Protein AF-A0A6J8B771-F1 (afdb_monomer)

Secondary structure (DSSP, 8-state):
-HHHHHHHHHHHHHTT----TT--EEEEE-HHHHHHHHHHHHHTTT-SSTTTTTTTEEEEEE-HHHHHHHHHHHHHHHH--GGGTT-SSSHHHHHHS---S-PPPP-SSHHHHHHHHHHHHHHHHHHHTS---------------PPPPBP-EEEE-TTS-EEEE-PBPPP---SPPP---HHHHHHHHHHHHHHHHHHHHHHHHS--HHHHHHHHHHHHHHHHHSGGGHHHHHHHHHHHHIIIIIS-HHHHHHHHHHTEEESSSSTT-EEEHHHHHHHHHHHHHHHHHHHHHHHHHTT-

InterPro domains:
  IPR046496 Domain of unknown function DUF6589 [PF20231] (9-286)

Solvent-accessible surface area (backbone atoms only — not comparable to full-atom values): 17466 Å² total; per-residue (Å²): 104,73,71,56,51,55,50,51,54,50,55,32,52,77,69,74,43,82,89,46,87,83,41,62,41,68,40,71,30,56,72,67,52,43,51,50,53,53,49,52,31,62,77,22,64,85,46,89,46,51,78,73,18,44,64,28,62,30,63,75,40,76,36,54,45,64,50,53,55,51,48,52,50,50,52,45,67,72,43,45,47,90,87,32,57,84,41,75,42,30,54,36,18,55,73,72,47,75,84,87,70,87,75,77,75,92,65,95,46,74,63,60,45,50,51,52,49,52,55,51,50,49,54,47,42,44,59,74,75,52,55,77,78,71,87,69,77,87,71,77,90,77,76,75,85,70,88,71,63,64,46,83,42,79,44,71,44,98,86,72,49,76,43,80,44,64,57,74,52,82,79,80,72,83,64,77,76,72,90,69,59,40,49,59,52,36,53,49,50,52,50,55,55,48,51,53,51,50,54,54,54,49,36,40,24,50,80,42,66,71,60,48,56,54,51,43,58,55,51,26,53,60,28,47,74,37,77,93,39,30,63,58,19,52,51,44,50,52,50,50,46,37,53,74,75,68,44,54,75,66,56,33,50,51,51,56,52,64,44,40,41,63,83,69,83,49,87,64,32,30,35,25,38,58,51,54,49,51,55,51,52,54,50,51,55,52,51,52,52,52,50,53,51,50,56,56,62,76,73,111

Organism: Mytilus coruscus (NCBI:txid42192)

Mean predicted aligned error: 14.61 Å

Nearest PDB structures (foldseek):
  8qpb-assembly1_N  TM=1.079E-01  e=5.146E-01  Homo sapiens
  8qzs-assembly1_N  TM=1.170E-01  e=7.157E-01  Homo sapiens
  6ahd-assembly1_N  TM=1.548E-01  e=2.988E+00  Homo sapiens
  8q7n-assembly1_N  TM=1.365E-01  e=2.149E+00  Homo sapiens
  8rm5-assembly1_N  TM=1.041E-01  e=1.462E+00  Homo sapiens

Radius of gyration: 26.27 Å; Cα contacts (8 Å, |Δi|>4): 266; chains: 1; bounding box: 49×59×76 Å

pLDDT: mean 76.8, st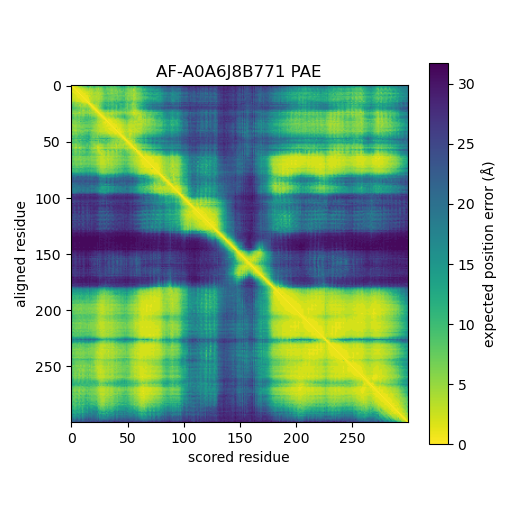d 14.56, range [30.92, 95.38]

Foldseek 3Di:
DVVVLVVVCVVCVVVVHDDDLPAADEAEDAPVVLVVLVVQLVVCVVPPDCSNSVSNHDDYAYAQVVLLVVLVVLLCVVQPDCVCCVPAQGPNVVVPDDPPDDDDDDDPDPVVVVVCVCVVVVVVCCVPVVNPDPDDDDPDPPPPPDDAAWDWDFDQDPVRDTDTDTDGDDDPPPPDPDPDDSNVVSVVSCVVSVVLSVLSVQCQLVPDLVSVLVSLVVSLVSLCVDPVSNVSNVSSVVLNCCLPPNDDVVVNVVNSVQQWDQPPPDRSRIHGPVVVVVVVVVVVVVVVVVVVVVVVVVVD

Structure (mmCIF, N/CA/C/O backbone):
data_AF-A0A6J8B771-F1
#
_entry.id   AF-A0A6J8B771-F1
#
loop_
_atom_site.group_PDB
_atom_site.id
_atom_site.type_symbol
_atom_site.label_atom_id
_atom_site.label_alt_id
_atom_site.label_comp_id
_atom_site.label_asym_id
_atom_site.label_entity_id
_atom_site.label_seq_id
_atom_site.pdbx_PDB_ins_code
_atom_site.Cartn_x
_atom_site.Cartn_y
_atom_site.Cartn_z
_atom_site.occupancy
_atom_site.B_iso_or_equiv
_atom_site.auth_seq_id
_atom_site.auth_comp_id
_atom_site.auth_asym_id
_atom_site.auth_atom_id
_atom_site.pdbx_PDB_model_num
ATOM 1 N N . MET A 1 1 ? 0.399 -0.543 24.802 1.00 60.00 1 MET A N 1
ATOM 2 C CA . MET A 1 1 ? -1.024 -0.905 24.619 1.00 60.00 1 MET A CA 1
ATOM 3 C C . MET A 1 1 ? -1.904 -0.173 25.614 1.00 60.00 1 MET A C 1
ATOM 5 O O . MET A 1 1 ? -2.789 0.525 25.169 1.00 60.00 1 MET A O 1
ATOM 9 N N . GLU A 1 2 ? -1.626 -0.211 26.916 1.00 62.22 2 GLU A N 1
ATOM 10 C CA . GLU A 1 2 ? -2.441 0.505 27.917 1.00 62.22 2 GLU A CA 1
ATOM 11 C C . GLU A 1 2 ? -2.545 2.026 27.669 1.00 62.22 2 GLU A C 1
ATOM 13 O O . GLU A 1 2 ? -3.628 2.593 27.696 1.00 62.22 2 GLU A O 1
ATOM 18 N N . GLN A 1 3 ? -1.445 2.678 27.274 1.00 69.00 3 GLN A N 1
ATOM 19 C CA . GLN A 1 3 ? -1.475 4.084 26.840 1.00 69.00 3 GLN A CA 1
ATOM 20 C C . GLN A 1 3 ? -2.305 4.324 25.564 1.00 69.00 3 GLN A C 1
ATOM 22 O O . GLN A 1 3 ? -2.896 5.385 25.419 1.00 69.00 3 GLN A O 1
ATOM 27 N N . HIS A 1 4 ? -2.350 3.355 24.647 1.00 70.00 4 HIS A N 1
ATOM 28 C CA . HIS A 1 4 ? -3.116 3.450 23.400 1.00 70.00 4 HIS A CA 1
ATOM 29 C C . HIS A 1 4 ? -4.623 3.338 23.673 1.00 70.00 4 HIS A C 1
ATOM 31 O O . HIS A 1 4 ? -5.398 4.129 23.151 1.00 70.00 4 HIS A O 1
ATOM 37 N N . GLU A 1 5 ? -5.017 2.426 24.564 1.00 73.12 5 GLU A N 1
ATOM 38 C CA . GLU A 1 5 ? -6.393 2.295 25.064 1.00 73.12 5 GLU A CA 1
ATOM 39 C C . GLU A 1 5 ? -6.872 3.578 25.750 1.00 73.12 5 GLU A C 1
ATOM 41 O O . GLU A 1 5 ? -7.958 4.062 25.461 1.00 73.12 5 GLU A O 1
ATOM 46 N N . ASN A 1 6 ? -6.035 4.188 26.596 1.00 78.19 6 ASN A N 1
ATOM 47 C CA . ASN A 1 6 ? -6.396 5.433 27.278 1.00 78.19 6 ASN A CA 1
ATOM 48 C C . ASN A 1 6 ? -6.601 6.603 26.301 1.00 78.19 6 ASN A C 1
ATOM 50 O O . ASN A 1 6 ? -7.440 7.469 26.541 1.00 78.19 6 ASN A O 1
ATOM 54 N N . ILE A 1 7 ? -5.833 6.642 25.206 1.00 80.06 7 ILE A N 1
ATOM 55 C CA . ILE A 1 7 ? -6.011 7.645 24.147 1.00 80.06 7 ILE A CA 1
ATOM 56 C C . ILE A 1 7 ? -7.329 7.397 23.415 1.00 80.06 7 ILE A C 1
ATOM 58 O O . ILE A 1 7 ? -8.102 8.334 23.252 1.00 80.06 7 ILE A O 1
ATOM 62 N N . ILE A 1 8 ? -7.604 6.147 23.032 1.00 77.19 8 ILE A N 1
ATOM 63 C CA . ILE A 1 8 ? -8.866 5.748 22.402 1.00 77.19 8 ILE A CA 1
ATOM 64 C C . ILE A 1 8 ? -10.058 6.141 23.280 1.00 77.19 8 ILE A C 1
ATOM 66 O O . ILE A 1 8 ? -10.953 6.839 22.808 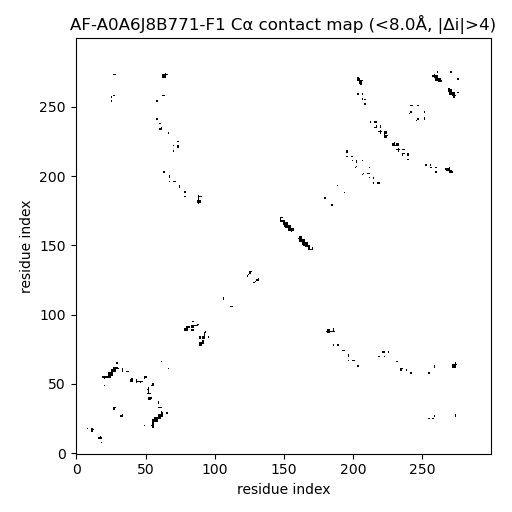1.00 77.19 8 ILE A O 1
ATOM 70 N N . ASP A 1 9 ? -10.049 5.758 24.557 1.00 76.88 9 ASP A N 1
ATOM 71 C CA . ASP A 1 9 ? -11.126 6.070 25.498 1.00 76.88 9 ASP A CA 1
ATOM 72 C C . ASP A 1 9 ? -11.377 7.572 25.569 1.00 76.88 9 ASP A C 1
ATOM 74 O O . ASP A 1 9 ? -12.517 8.020 25.455 1.00 76.88 9 ASP A O 1
ATOM 78 N N . LYS A 1 10 ? -10.303 8.352 25.716 1.00 83.00 10 LYS A N 1
ATOM 79 C CA . LYS A 1 10 ? -10.392 9.805 25.792 1.00 83.00 10 LYS A CA 1
ATOM 80 C C . LYS A 1 10 ? -10.963 10.399 24.506 1.00 83.00 10 LYS A C 1
ATOM 82 O O . LYS A 1 10 ? -11.877 11.206 24.572 1.00 83.00 10 LYS A O 1
ATOM 87 N N . THR A 1 11 ? -10.478 9.975 23.340 1.00 82.38 11 THR A N 1
ATOM 88 C CA . THR A 1 11 ? -10.964 10.476 22.046 1.00 82.38 11 THR A CA 1
ATOM 89 C C . THR A 1 11 ? -12.445 10.169 21.832 1.00 82.38 11 THR A C 1
ATOM 91 O O . THR A 1 11 ? -13.186 11.028 21.361 1.00 82.38 11 THR A O 1
ATOM 94 N N . PHE A 1 12 ? -12.897 8.969 22.195 1.00 80.81 12 PHE A N 1
ATOM 95 C CA . PHE A 1 12 ? -14.304 8.593 22.070 1.00 80.81 12 PHE A CA 1
ATOM 96 C C . PHE A 1 12 ? -15.189 9.331 23.084 1.00 80.81 12 PHE A C 1
ATOM 98 O O . PHE A 1 12 ? -16.268 9.793 22.715 1.00 80.81 12 PHE A O 1
ATOM 105 N N . GLN A 1 13 ? -14.714 9.528 24.319 1.00 84.06 13 GLN A N 1
ATOM 106 C CA . GLN A 1 13 ? -15.393 10.362 25.316 1.00 84.06 13 GLN A CA 1
ATOM 107 C C . GLN A 1 13 ? -15.524 11.817 24.854 1.00 84.06 13 GLN A C 1
ATOM 109 O O . GLN A 1 13 ? -16.619 12.372 24.928 1.00 84.06 13 GLN A O 1
ATOM 114 N N . ASP A 1 14 ? -14.449 12.404 24.321 1.00 86.38 14 ASP A N 1
ATOM 115 C CA . ASP A 1 14 ? -14.440 13.767 23.774 1.00 86.38 14 ASP A CA 1
ATOM 116 C C . ASP A 1 14 ? -15.420 13.903 22.589 1.00 86.38 14 ASP A C 1
ATOM 118 O O . ASP A 1 14 ? -16.030 14.954 22.395 1.00 86.38 14 ASP A O 1
ATOM 122 N N . ALA A 1 15 ? -15.625 12.825 21.825 1.00 82.62 15 ALA A N 1
ATOM 123 C CA . ALA A 1 15 ? -16.603 12.746 20.740 1.00 82.62 15 ALA A CA 1
ATOM 124 C C . ALA A 1 15 ? -18.040 12.417 21.205 1.00 82.62 15 ALA A C 1
ATOM 126 O O . ALA A 1 15 ? -18.943 12.318 20.373 1.00 82.62 15 ALA A O 1
ATOM 127 N N . GLY A 1 16 ? -18.273 12.220 22.508 1.00 81.94 16 GLY A N 1
ATOM 128 C CA . GLY A 1 16 ? -19.579 11.847 23.060 1.00 81.94 16 GLY A CA 1
ATOM 129 C C . GLY A 1 16 ? -20.023 10.417 22.725 1.00 81.94 16 GLY A C 1
ATOM 130 O O . GLY A 1 16 ? -21.212 10.108 22.802 1.00 81.94 16 GLY A O 1
ATOM 131 N N . VAL A 1 17 ? -19.093 9.538 22.343 1.00 78.81 17 VAL A N 1
ATOM 132 C CA . VAL A 1 17 ? -19.368 8.153 21.941 1.00 78.81 17 VAL A CA 1
ATOM 133 C C . VAL A 1 17 ? -18.871 7.190 23.015 1.00 78.81 17 VAL A C 1
ATOM 135 O O . VAL A 1 17 ? -17.706 7.200 23.401 1.00 78.81 17 VAL A O 1
ATOM 138 N N . THR A 1 18 ? -19.741 6.297 23.486 1.00 71.88 18 THR A N 1
ATOM 139 C CA . THR A 1 18 ? -19.335 5.215 24.393 1.00 71.88 18 THR A CA 1
ATOM 140 C C . THR A 1 18 ? -18.783 4.035 23.597 1.00 71.88 18 THR A C 1
ATOM 142 O O . THR A 1 18 ? -19.426 3.542 22.668 1.00 71.88 18 THR A O 1
ATOM 145 N N . LEU A 1 19 ? -17.596 3.558 23.973 1.00 67.94 19 LEU A N 1
ATOM 146 C CA . LEU A 1 19 ? -17.016 2.340 23.414 1.00 67.94 19 LEU A CA 1
ATOM 147 C C . LEU A 1 19 ? -17.843 1.130 23.850 1.00 67.94 19 LEU A C 1
ATOM 149 O O . LEU A 1 19 ? -18.040 0.887 25.038 1.00 67.94 19 LEU A O 1
ATOM 153 N N . THR A 1 20 ? -18.332 0.374 22.875 1.00 68.38 20 THR A N 1
ATOM 154 C CA . THR A 1 20 ? -19.072 -0.872 23.094 1.00 68.38 20 THR A CA 1
ATOM 155 C C . THR A 1 20 ? -18.446 -1.986 22.265 1.00 68.38 20 THR A C 1
ATOM 157 O O . THR A 1 20 ? -17.614 -1.734 21.396 1.00 68.38 20 THR A O 1
ATOM 160 N N . ASP A 1 21 ? -18.898 -3.222 22.454 1.00 63.69 21 ASP A N 1
ATOM 161 C CA . ASP A 1 21 ? -18.434 -4.384 21.678 1.00 63.69 21 ASP A CA 1
ATOM 162 C C . ASP A 1 21 ? -18.731 -4.274 20.176 1.00 63.69 21 ASP A C 1
ATOM 164 O O . ASP A 1 21 ? -18.119 -4.952 19.344 1.00 63.69 21 ASP A O 1
ATOM 168 N N . LYS A 1 22 ? -19.676 -3.395 19.830 1.00 67.44 22 LYS A N 1
ATOM 169 C CA . LYS A 1 22 ? -20.030 -3.042 18.455 1.00 67.44 22 LYS A CA 1
ATOM 170 C C . LYS A 1 22 ? -19.094 -1.992 17.864 1.00 67.44 22 LYS A C 1
ATOM 172 O O . LYS A 1 22 ? -19.069 -1.836 16.648 1.00 67.44 22 LYS A O 1
ATOM 177 N N . THR A 1 23 ? -18.329 -1.282 18.689 1.00 72.62 23 THR A N 1
ATOM 178 C CA . THR A 1 23 ? -17.380 -0.283 18.213 1.00 72.62 23 THR A CA 1
ATOM 179 C C . THR A 1 23 ? -16.156 -0.987 17.642 1.00 72.62 23 THR A C 1
ATOM 181 O O . THR A 1 23 ? -15.475 -1.756 18.324 1.00 72.62 23 THR A O 1
ATOM 184 N N . LYS A 1 24 ? -15.891 -0.736 16.362 1.00 74.94 24 LYS A N 1
ATOM 185 C CA . LYS A 1 24 ? -14.740 -1.259 15.635 1.00 74.94 24 LYS A CA 1
ATOM 186 C C . LYS A 1 24 ? -13.803 -0.111 15.314 1.00 74.94 24 LYS A C 1
ATOM 188 O O . LYS A 1 24 ? -14.168 0.821 14.610 1.00 74.94 24 LYS A O 1
ATOM 193 N N . ILE A 1 25 ? -12.611 -0.169 15.891 1.00 77.00 25 ILE A N 1
ATOM 194 C CA . ILE A 1 25 ? -11.552 0.804 15.670 1.00 77.00 25 ILE A CA 1
ATOM 195 C C . ILE A 1 25 ? -10.588 0.183 14.681 1.00 77.00 25 ILE A C 1
ATOM 197 O O . ILE A 1 25 ? -9.892 -0.789 14.991 1.00 77.00 25 ILE A O 1
ATOM 201 N N . HIS A 1 26 ? -10.567 0.749 13.479 1.00 77.25 26 HIS A N 1
ATOM 202 C CA . HIS A 1 26 ? -9.558 0.417 12.491 1.00 77.25 26 HIS A CA 1
ATOM 203 C C . HIS A 1 26 ? -8.172 0.699 13.073 1.00 77.25 26 HIS A C 1
ATOM 205 O O . HIS A 1 26 ? -7.931 1.736 13.685 1.00 77.25 26 HIS A O 1
ATOM 211 N N . THR A 1 27 ? -7.276 -0.275 12.957 1.00 77.94 27 THR A N 1
ATOM 212 C CA . THR A 1 27 ? -5.901 -0.141 13.438 1.00 77.94 27 THR A CA 1
ATOM 213 C C . THR A 1 27 ? -4.978 -0.556 12.313 1.00 77.94 27 THR A C 1
ATOM 215 O O . THR A 1 27 ? -4.911 -1.731 11.958 1.00 77.94 27 THR A O 1
ATOM 218 N N . GLY A 1 28 ? -4.269 0.400 11.737 1.00 75.50 28 GLY A N 1
ATOM 219 C CA . GLY A 1 28 ? -3.214 0.112 10.781 1.00 75.50 28 GLY A CA 1
ATOM 220 C C . GLY A 1 28 ? -1.843 0.026 11.455 1.00 75.50 28 GLY A C 1
ATOM 221 O O . GLY A 1 28 ? -1.645 0.449 12.599 1.00 75.50 28 GLY A O 1
ATOM 222 N N . GLY A 1 29 ? -0.894 -0.604 10.772 1.00 74.25 29 GLY A N 1
ATOM 223 C CA . GLY A 1 29 ? 0.513 -0.547 11.136 1.00 74.25 29 GLY A CA 1
ATOM 224 C C . GLY A 1 29 ? 1.411 -1.305 10.164 1.00 74.25 29 GLY A C 1
ATOM 225 O O . GLY A 1 29 ? 0.950 -2.009 9.260 1.00 74.25 29 GLY A O 1
ATOM 226 N N . ASP A 1 30 ? 2.721 -1.185 10.381 1.00 73.56 30 ASP A N 1
ATOM 227 C CA . ASP A 1 30 ? 3.700 -2.039 9.716 1.00 73.56 30 ASP A CA 1
ATOM 228 C C . ASP A 1 30 ? 3.508 -3.520 10.112 1.00 73.56 30 ASP A C 1
ATOM 230 O O . ASP A 1 30 ? 2.723 -3.880 11.000 1.00 73.56 30 ASP A O 1
ATOM 234 N N . GLN A 1 31 ? 4.239 -4.418 9.450 1.00 71.75 31 GLN A N 1
ATOM 235 C CA . GLN A 1 31 ? 4.076 -5.857 9.667 1.00 71.75 31 GLN A CA 1
ATOM 236 C C . GLN A 1 31 ? 4.301 -6.259 11.138 1.00 71.75 31 GLN A C 1
ATOM 238 O O . GLN A 1 31 ? 3.581 -7.110 11.664 1.00 71.75 31 GLN A O 1
ATOM 243 N N . LEU A 1 32 ? 5.255 -5.620 11.825 1.00 76.88 32 LEU A N 1
ATOM 244 C CA . LEU A 1 32 ? 5.532 -5.875 13.240 1.00 76.88 32 LEU A CA 1
ATOM 245 C C . LEU A 1 32 ? 4.368 -5.439 14.130 1.00 76.88 32 LEU A C 1
ATOM 247 O O . LEU A 1 32 ? 3.993 -6.157 15.057 1.00 76.88 32 LEU A O 1
ATOM 251 N N . THR A 1 33 ? 3.775 -4.282 13.851 1.00 77.12 33 THR A N 1
ATOM 252 C CA . THR A 1 33 ? 2.610 -3.768 14.574 1.00 77.12 33 THR A CA 1
ATOM 253 C C . THR A 1 33 ? 1.422 -4.711 14.415 1.00 77.12 33 THR A C 1
ATOM 255 O O . THR A 1 33 ? 0.804 -5.112 15.405 1.00 77.12 33 THR A O 1
ATOM 258 N N . ARG A 1 34 ? 1.170 -5.178 13.188 1.00 78.75 34 ARG A N 1
ATOM 259 C CA . ARG A 1 34 ? 0.128 -6.167 12.892 1.00 78.75 34 ARG A CA 1
ATOM 260 C C . ARG A 1 34 ? 0.359 -7.486 13.631 1.00 78.75 34 ARG A C 1
ATOM 262 O O . ARG A 1 34 ? -0.589 -8.037 14.198 1.00 78.75 34 ARG A O 1
ATOM 269 N N . GLU A 1 35 ? 1.585 -8.010 13.627 1.00 79.00 35 GLU A N 1
ATOM 270 C CA . GLU A 1 35 ? 1.947 -9.245 14.338 1.00 79.00 35 GLU A CA 1
ATOM 271 C C . GLU A 1 35 ? 1.750 -9.099 15.852 1.00 79.00 35 GLU A C 1
ATOM 273 O O . GLU A 1 35 ? 1.149 -9.975 16.475 1.00 79.00 35 GLU A O 1
ATOM 278 N N . ARG A 1 36 ? 2.156 -7.962 16.430 1.00 82.94 36 ARG A N 1
ATOM 279 C CA . ARG A 1 36 ? 1.985 -7.663 17.860 1.00 82.94 36 ARG A CA 1
ATOM 280 C C . ARG A 1 36 ? 0.517 -7.582 18.264 1.00 82.94 36 ARG A C 1
ATOM 282 O O . ARG A 1 36 ? 0.132 -8.238 19.228 1.00 82.94 36 ARG A O 1
ATOM 289 N N . TYR A 1 37 ? -0.309 -6.836 17.527 1.00 81.25 37 TYR A N 1
ATOM 290 C CA . TYR A 1 37 ? -1.739 -6.735 17.834 1.00 81.25 37 TYR A CA 1
ATOM 291 C C . TYR A 1 37 ? -2.466 -8.064 17.621 1.00 81.25 37 TYR A C 1
ATOM 293 O O . TYR A 1 37 ? -3.262 -8.472 18.463 1.00 81.25 37 TYR A O 1
ATOM 301 N N . SER A 1 38 ? -2.157 -8.786 16.540 1.00 79.81 38 SER A N 1
ATOM 302 C CA . SER A 1 38 ? -2.752 -10.107 16.296 1.00 79.81 38 SER A CA 1
ATOM 303 C C . SER A 1 38 ? -2.370 -11.103 17.396 1.00 79.81 38 SER A C 1
ATOM 305 O O . SER A 1 38 ? -3.237 -11.805 17.909 1.00 79.81 38 SER A O 1
ATOM 307 N N . GLY A 1 39 ? -1.096 -11.132 17.802 1.00 82.50 39 GLY A N 1
ATOM 308 C CA . GLY A 1 39 ? -0.618 -11.974 18.898 1.00 82.50 39 GLY A CA 1
ATOM 309 C C . GLY A 1 39 ? -1.256 -11.611 20.238 1.00 82.50 39 GLY A C 1
ATOM 310 O O . GLY A 1 39 ? -1.706 -12.496 20.959 1.00 82.50 39 GLY A O 1
ATOM 311 N N . ALA A 1 40 ? -1.383 -10.316 20.542 1.00 83.00 40 ALA A N 1
ATOM 312 C CA . ALA A 1 40 ? -2.051 -9.843 21.752 1.00 83.00 40 ALA A CA 1
ATOM 313 C C . ALA A 1 40 ? -3.527 -10.275 21.812 1.00 83.00 40 ALA A C 1
ATOM 315 O O . ALA A 1 40 ? -3.982 -10.715 22.866 1.00 83.00 40 ALA A O 1
ATOM 316 N N . LYS A 1 41 ? -4.254 -10.223 20.686 1.00 82.62 41 LYS A N 1
ATOM 317 C CA . LYS A 1 41 ? -5.640 -10.717 20.601 1.00 82.62 41 LYS A CA 1
ATOM 318 C C . LYS A 1 41 ? -5.739 -12.219 20.846 1.00 82.62 41 LYS A C 1
ATOM 320 O O . LYS A 1 41 ? -6.639 -12.655 21.550 1.00 82.62 41 LYS A O 1
ATOM 325 N N . VAL A 1 42 ? -4.812 -13.007 20.299 1.00 83.81 42 VAL A N 1
ATOM 326 C CA . VAL A 1 42 ? -4.784 -14.465 20.515 1.00 83.81 42 VAL A CA 1
ATOM 327 C C . VAL A 1 42 ? -4.501 -14.795 21.980 1.00 83.81 42 VAL A C 1
ATOM 329 O O . VAL A 1 42 ? -5.223 -15.588 22.575 1.00 83.81 42 VAL A O 1
ATOM 332 N N . LEU A 1 43 ? -3.494 -14.154 22.581 1.00 84.19 43 LEU A N 1
ATOM 333 C CA . LEU A 1 43 ? -3.113 -14.389 23.979 1.00 84.19 43 LEU A CA 1
ATOM 334 C C . LEU A 1 43 ? -4.223 -14.031 24.967 1.00 84.19 43 LEU A C 1
ATOM 336 O O . LEU A 1 43 ? -4.298 -14.617 26.042 1.00 84.19 43 LEU A O 1
ATOM 340 N N . ARG A 1 44 ? -5.077 -13.071 24.608 1.00 82.44 44 ARG A N 1
ATOM 341 C CA . ARG A 1 44 ? -6.154 -12.579 25.467 1.00 82.44 44 ARG A CA 1
ATOM 342 C C . ARG A 1 44 ? -7.537 -13.041 25.026 1.00 82.44 44 ARG A C 1
ATOM 344 O O . ARG A 1 44 ? -8.524 -12.535 25.537 1.00 82.44 44 ARG A O 1
ATOM 351 N N . ALA A 1 45 ? -7.632 -14.013 24.120 1.00 79.12 45 ALA A N 1
ATOM 352 C CA . ALA A 1 45 ? -8.910 -14.466 23.570 1.00 79.12 45 ALA A CA 1
ATOM 353 C C . ALA A 1 45 ? -9.890 -15.007 24.632 1.00 79.12 45 ALA A C 1
ATOM 355 O O . ALA A 1 45 ? -11.094 -15.005 24.398 1.00 79.12 45 ALA A O 1
ATOM 356 N N . ALA A 1 46 ? -9.381 -15.459 25.784 1.00 80.00 46 ALA A N 1
ATOM 357 C CA . ALA A 1 46 ? -10.179 -15.966 26.901 1.00 80.00 46 ALA A CA 1
ATOM 358 C C . ALA A 1 46 ? -10.606 -14.885 27.918 1.00 80.00 46 ALA A C 1
ATOM 360 O O . ALA A 1 46 ? -11.328 -15.198 28.862 1.00 80.00 46 ALA A O 1
ATOM 361 N N . GLU A 1 47 ? -10.165 -13.632 27.761 1.00 80.69 47 GLU A N 1
ATOM 362 C CA . GLU A 1 47 ? -10.524 -12.544 28.679 1.00 80.69 47 GLU A CA 1
ATOM 363 C C . GLU A 1 47 ? -11.993 -12.134 28.499 1.00 80.69 47 GLU A C 1
ATOM 365 O O . GLU A 1 47 ? -12.443 -11.814 27.394 1.00 80.69 47 GLU A O 1
ATOM 370 N N . ALA A 1 48 ? -12.739 -12.096 29.605 1.00 72.94 48 ALA A N 1
ATOM 371 C CA . ALA A 1 48 ? -14.180 -11.833 29.595 1.00 72.94 48 ALA A CA 1
ATOM 372 C C . ALA A 1 48 ? -14.533 -10.391 29.191 1.00 72.94 48 ALA A C 1
ATOM 374 O O . ALA A 1 48 ? -15.613 -10.137 28.665 1.00 72.94 48 ALA A O 1
ATOM 375 N N . ASN A 1 49 ? -13.629 -9.437 29.428 1.00 73.44 49 ASN A N 1
ATOM 376 C CA . ASN A 1 49 ? -13.855 -8.032 29.112 1.00 73.44 49 ASN A CA 1
ATOM 377 C C . ASN A 1 49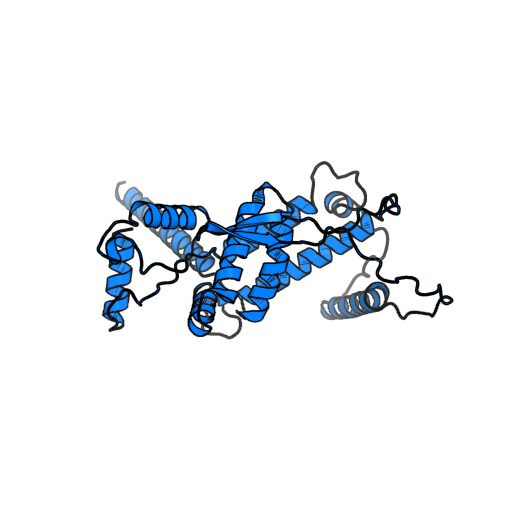 ? -13.296 -7.687 27.721 1.00 73.44 49 ASN A C 1
ATOM 379 O O . ASN A 1 49 ? -12.116 -7.905 27.438 1.00 73.44 49 ASN A O 1
ATOM 383 N N . VAL A 1 50 ? -14.140 -7.094 26.872 1.00 65.56 50 VAL A N 1
ATOM 384 C CA . VAL A 1 50 ? -13.842 -6.736 25.472 1.00 65.56 50 VAL A CA 1
ATOM 385 C C . VAL A 1 50 ? -12.687 -5.763 25.313 1.00 65.56 50 VAL A C 1
ATOM 387 O O . VAL A 1 50 ? -11.932 -5.839 24.336 1.00 65.56 50 VAL A O 1
ATOM 390 N N . LYS A 1 51 ? -12.482 -4.903 26.308 1.00 67.88 51 LYS A N 1
ATOM 391 C CA . LYS A 1 51 ? -11.304 -4.046 26.388 1.00 67.88 51 LYS A CA 1
ATOM 392 C C . LYS A 1 51 ? -10.035 -4.864 26.622 1.00 67.88 51 LYS A C 1
ATOM 394 O O . LYS A 1 51 ? -9.024 -4.660 25.960 1.00 67.88 51 LYS A O 1
ATOM 399 N N . HIS A 1 52 ? -10.104 -5.849 27.513 1.00 68.69 52 HIS A N 1
ATOM 400 C CA . HIS A 1 52 ? -8.952 -6.665 27.882 1.00 68.69 52 HIS A CA 1
ATOM 401 C C . HIS A 1 52 ? -8.562 -7.657 26.783 1.00 68.69 52 HIS A C 1
ATOM 403 O O . HIS A 1 52 ? -7.363 -7.828 26.565 1.00 68.69 52 HIS A O 1
ATOM 409 N N . HIS A 1 53 ? -9.519 -8.221 26.034 1.00 74.56 53 HIS A N 1
ATOM 410 C CA . HIS A 1 53 ? -9.225 -9.062 24.863 1.00 74.56 53 HIS A CA 1
ATOM 411 C C . HIS A 1 53 ? -9.030 -8.293 23.544 1.00 74.56 53 HIS A C 1
ATOM 413 O O . HIS A 1 53 ? -8.858 -8.913 22.491 1.00 74.56 53 HIS A O 1
ATOM 419 N N . PHE A 1 54 ? -9.051 -6.953 23.570 1.00 74.62 54 PHE A N 1
ATOM 420 C CA . PHE A 1 54 ? -8.888 -6.087 22.393 1.00 74.62 54 PHE A CA 1
ATOM 421 C C . PHE A 1 54 ? -9.899 -6.375 21.263 1.00 74.62 54 PHE A C 1
ATOM 423 O O . PHE A 1 54 ? -9.578 -6.316 20.069 1.00 74.62 54 PHE A O 1
ATOM 430 N N . GLY A 1 55 ? -11.140 -6.723 21.617 1.00 70.25 55 GLY A N 1
ATOM 431 C CA . GLY A 1 55 ? -12.181 -7.108 20.656 1.00 70.25 55 GLY A CA 1
ATOM 432 C C . GLY A 1 55 ? -12.631 -5.961 19.747 1.00 70.25 55 GLY A C 1
ATOM 433 O O . GLY A 1 55 ? -13.017 -6.194 18.594 1.00 70.25 55 GLY A O 1
ATOM 434 N N . HIS A 1 56 ? -12.509 -4.730 20.242 1.00 74.44 56 HIS A N 1
ATOM 435 C CA . HIS A 1 56 ? -12.847 -3.493 19.544 1.00 74.44 56 HIS A CA 1
ATOM 436 C C . HIS A 1 56 ? -11.781 -3.070 18.512 1.00 74.44 56 HIS A C 1
ATOM 438 O O . HIS A 1 56 ? -12.116 -2.385 17.552 1.00 74.44 56 HIS A O 1
ATOM 444 N N . LEU A 1 57 ? -10.524 -3.525 18.631 1.00 76.56 57 LEU A N 1
ATOM 445 C CA . LEU A 1 57 ? -9.472 -3.256 17.639 1.00 76.56 57 LEU A CA 1
ATOM 446 C C . LEU A 1 57 ? -9.679 -4.141 16.405 1.00 76.56 57 LEU A C 1
ATOM 448 O O . LEU A 1 57 ? -9.377 -5.341 16.422 1.00 76.56 57 LEU A O 1
ATOM 452 N N . GLY A 1 58 ? -10.229 -3.591 15.330 1.00 73.69 58 GLY A N 1
ATOM 453 C CA . GLY A 1 58 ? -10.456 -4.332 14.100 1.00 73.69 58 GLY A CA 1
ATOM 454 C C . GLY A 1 58 ? -11.179 -3.518 13.024 1.00 73.69 58 GLY A C 1
ATOM 455 O O . GLY A 1 58 ? -12.062 -2.743 13.366 1.00 73.69 58 GLY A O 1
ATOM 456 N N . PRO A 1 59 ? -10.866 -3.742 11.736 1.00 73.50 59 PRO A N 1
ATOM 457 C CA . PRO A 1 59 ? -9.835 -4.654 11.244 1.00 73.50 59 PRO A CA 1
ATOM 458 C C . PRO A 1 59 ? -8.416 -4.108 11.468 1.00 73.50 59 PRO A C 1
ATOM 460 O O . PRO A 1 59 ? -8.190 -2.901 11.454 1.00 73.50 59 PRO A O 1
ATOM 463 N N . ILE A 1 60 ? -7.469 -5.030 11.687 1.00 76.50 60 ILE A N 1
ATOM 464 C CA . ILE A 1 60 ? -6.037 -4.716 11.699 1.00 76.50 60 ILE A CA 1
ATOM 465 C C . ILE A 1 60 ? -5.541 -4.847 10.262 1.00 76.50 60 ILE A C 1
ATOM 467 O O . ILE A 1 60 ? -5.552 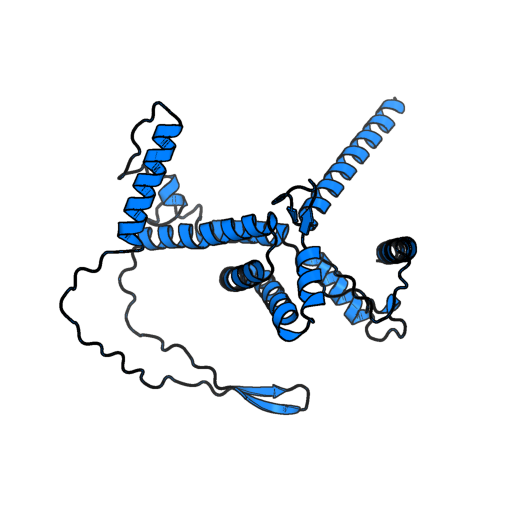-5.964 9.732 1.00 76.50 60 ILE A O 1
ATOM 471 N N . THR A 1 61 ? -5.149 -3.743 9.632 1.00 78.12 61 THR A N 1
ATOM 472 C CA . THR A 1 61 ? -4.736 -3.728 8.219 1.00 78.12 61 THR A CA 1
ATOM 473 C C . THR A 1 61 ? -3.256 -3.400 8.073 1.00 78.12 61 THR A C 1
ATOM 475 O O . THR A 1 61 ? -2.618 -2.896 8.995 1.00 78.12 61 THR A O 1
ATOM 478 N N . PHE A 1 62 ? -2.704 -3.697 6.897 1.00 82.94 62 PHE A N 1
ATOM 479 C CA . PHE A 1 62 ? -1.416 -3.142 6.494 1.00 82.94 62 PHE A CA 1
ATOM 480 C C . PHE A 1 62 ? -1.571 -1.656 6.142 1.00 82.94 62 PHE A C 1
ATOM 482 O O . PHE A 1 62 ? -2.687 -1.177 5.926 1.00 82.94 62 PHE A O 1
ATOM 489 N N . GLU A 1 63 ? -0.445 -0.958 6.052 1.00 86.00 63 GLU A N 1
ATOM 490 C CA . GLU A 1 63 ? -0.393 0.472 5.754 1.00 86.00 63 GLU A CA 1
ATOM 491 C C . GLU A 1 63 ? 0.121 0.771 4.341 1.00 86.00 63 GLU A C 1
ATOM 493 O O . GLU A 1 63 ? 0.960 0.047 3.789 1.00 86.00 63 GLU A O 1
ATOM 498 N N . MET A 1 64 ? -0.408 1.839 3.739 1.00 90.94 64 MET A N 1
ATOM 499 C CA . MET A 1 64 ? -0.238 2.111 2.310 1.00 90.94 64 MET A CA 1
ATOM 500 C C . MET A 1 64 ? 1.154 2.614 1.939 1.00 90.94 64 MET A C 1
ATOM 502 O O . MET A 1 64 ? 1.672 2.181 0.909 1.00 90.94 64 MET A O 1
ATOM 506 N N . PHE A 1 65 ? 1.792 3.485 2.728 1.00 90.94 65 PHE A N 1
ATOM 507 C CA . PHE A 1 65 ? 3.124 3.976 2.361 1.00 90.94 65 PHE A CA 1
ATOM 508 C C . PHE A 1 65 ? 4.148 2.841 2.377 1.00 90.94 65 PHE A C 1
ATOM 510 O O . PHE A 1 65 ? 4.855 2.646 1.387 1.00 90.94 65 PHE A O 1
ATOM 517 N N . HIS A 1 66 ? 4.153 2.012 3.422 1.00 88.94 66 HIS A N 1
ATOM 518 C CA . HIS A 1 66 ? 5.023 0.836 3.467 1.00 88.94 66 HIS A CA 1
ATOM 519 C C . HIS A 1 66 ? 4.748 -0.138 2.316 1.00 88.94 66 HIS A C 1
ATOM 521 O O . HIS A 1 66 ? 5.696 -0.636 1.707 1.00 88.94 66 HIS A O 1
ATOM 527 N N . LEU A 1 67 ? 3.482 -0.397 1.975 1.00 91.06 67 LEU A N 1
ATOM 528 C CA . LEU A 1 67 ? 3.137 -1.234 0.825 1.00 91.06 67 LEU A CA 1
ATOM 529 C C . LEU A 1 67 ? 3.738 -0.675 -0.475 1.00 91.06 67 LEU A C 1
ATOM 531 O O . LEU A 1 67 ? 4.389 -1.409 -1.216 1.00 91.06 67 LEU A O 1
ATOM 535 N N . VAL A 1 68 ? 3.539 0.618 -0.737 1.00 92.94 68 VAL A N 1
ATOM 536 C CA . VAL A 1 68 ? 4.019 1.302 -1.946 1.00 92.94 68 VAL A CA 1
ATOM 537 C C . VAL A 1 68 ? 5.546 1.280 -2.021 1.00 92.94 68 VAL A C 1
ATOM 539 O O . VAL A 1 68 ? 6.104 0.945 -3.066 1.00 92.94 68 VAL A O 1
ATOM 542 N N . MET A 1 69 ? 6.237 1.552 -0.912 1.00 91.19 69 MET A N 1
ATOM 543 C CA . MET A 1 69 ? 7.701 1.501 -0.859 1.00 91.19 69 MET A CA 1
ATOM 544 C C . MET A 1 69 ? 8.236 0.081 -1.078 1.00 91.19 69 MET A C 1
ATOM 546 O O . MET A 1 69 ? 9.199 -0.110 -1.821 1.00 91.19 69 MET A O 1
ATOM 550 N N . ASN A 1 70 ? 7.587 -0.937 -0.506 1.00 90.50 70 ASN A N 1
ATOM 551 C CA . ASN A 1 70 ? 7.964 -2.332 -0.746 1.00 90.50 70 ASN A CA 1
ATOM 552 C C . ASN A 1 70 ? 7.655 -2.777 -2.179 1.00 90.50 70 ASN A C 1
ATOM 554 O O . ASN A 1 70 ? 8.394 -3.591 -2.729 1.00 90.50 70 ASN A O 1
ATOM 558 N N . PHE A 1 71 ? 6.599 -2.249 -2.802 1.00 91.75 71 PHE A N 1
ATOM 559 C CA . PHE A 1 71 ? 6.323 -2.499 -4.215 1.00 91.75 71 PHE A CA 1
ATOM 560 C C . PHE A 1 71 ? 7.446 -1.934 -5.087 1.00 91.75 71 PHE A C 1
ATOM 562 O O . PHE A 1 71 ? 7.945 -2.633 -5.965 1.00 91.75 71 PHE A O 1
ATOM 569 N N . LEU A 1 72 ? 7.899 -0.708 -4.804 1.00 90.31 72 LEU A N 1
ATOM 570 C CA . LEU A 1 72 ? 9.035 -0.104 -5.499 1.00 90.31 72 LEU A CA 1
ATOM 571 C C . LEU A 1 72 ? 10.321 -0.921 -5.307 1.00 90.31 72 LEU A C 1
ATOM 573 O O . LEU A 1 72 ? 11.067 -1.124 -6.259 1.00 90.31 72 LEU A O 1
ATOM 577 N N . GLN A 1 73 ? 10.562 -1.453 -4.107 1.00 88.44 73 GLN A N 1
ATOM 578 C CA . GLN A 1 73 ? 11.694 -2.355 -3.888 1.00 88.44 73 GLN A CA 1
ATOM 579 C C . GLN A 1 73 ? 11.586 -3.615 -4.759 1.00 88.44 73 GLN A C 1
ATOM 581 O O . GLN A 1 73 ? 12.553 -3.985 -5.417 1.00 88.44 73 GLN A O 1
ATOM 586 N N . VAL A 1 74 ? 10.406 -4.245 -4.831 1.00 87.06 74 VAL A N 1
ATOM 587 C CA . VAL A 1 74 ? 10.179 -5.411 -5.706 1.00 87.06 74 VAL A CA 1
ATOM 588 C C . VAL A 1 74 ? 10.372 -5.052 -7.178 1.00 87.06 74 VAL A C 1
ATOM 590 O O . VAL A 1 74 ? 10.978 -5.831 -7.910 1.00 87.06 74 VAL A O 1
ATOM 593 N N . PHE A 1 75 ? 9.901 -3.876 -7.601 1.00 84.81 75 PHE A N 1
ATOM 594 C CA . PHE A 1 75 ? 10.103 -3.342 -8.947 1.00 84.81 75 PHE A CA 1
ATOM 595 C C . PHE A 1 75 ? 11.596 -3.324 -9.307 1.00 84.81 75 PHE A C 1
ATOM 597 O O . PHE A 1 75 ? 11.997 -3.910 -10.315 1.00 84.81 75 PHE A O 1
ATOM 604 N N . PHE A 1 76 ? 12.437 -2.739 -8.448 1.00 84.00 76 PHE A N 1
ATOM 605 C CA . PHE A 1 76 ? 13.885 -2.710 -8.664 1.00 84.00 76 PHE A CA 1
ATOM 606 C C . PHE A 1 76 ? 14.522 -4.098 -8.565 1.00 84.00 76 PHE A C 1
ATOM 608 O O . PHE A 1 76 ? 15.318 -4.456 -9.425 1.00 84.00 76 PHE A O 1
ATOM 615 N N . ASP A 1 77 ? 14.135 -4.922 -7.595 1.00 82.62 77 ASP A N 1
ATOM 616 C CA . ASP A 1 77 ? 14.693 -6.266 -7.406 1.00 82.62 77 ASP A CA 1
ATOM 617 C C . ASP A 1 77 ? 14.387 -7.240 -8.558 1.00 82.62 77 ASP A C 1
ATOM 619 O O . ASP A 1 77 ? 15.028 -8.295 -8.676 1.00 82.62 77 ASP A O 1
ATOM 623 N N . LEU A 1 78 ? 13.338 -6.966 -9.338 1.00 79.50 78 LEU A N 1
ATOM 624 C CA . LEU A 1 78 ? 12.977 -7.734 -10.529 1.00 79.50 78 LEU A CA 1
ATOM 625 C C . LEU A 1 78 ? 13.745 -7.250 -11.757 1.00 79.50 78 LEU A C 1
ATOM 627 O O . LEU A 1 78 ? 14.220 -8.075 -12.536 1.00 79.50 78 LEU A O 1
ATOM 631 N N . LEU A 1 79 ? 13.872 -5.934 -11.910 1.00 77.12 79 LEU A N 1
ATOM 632 C CA . LEU A 1 79 ? 14.338 -5.310 -13.145 1.00 77.12 79 LEU A CA 1
ATOM 633 C C . LEU A 1 79 ? 15.830 -4.944 -13.135 1.00 77.12 79 LEU A C 1
ATOM 635 O O . LEU A 1 79 ? 16.453 -4.854 -14.194 1.00 77.12 79 LEU A O 1
ATOM 639 N N . TYR A 1 80 ? 16.417 -4.750 -11.954 1.00 77.75 80 TYR A N 1
ATOM 640 C CA . TYR A 1 80 ? 17.791 -4.299 -11.767 1.00 77.75 80 TYR A CA 1
ATOM 641 C C . TYR A 1 80 ? 18.610 -5.324 -10.971 1.00 77.75 80 TYR A C 1
ATOM 643 O O . TYR A 1 80 ? 18.325 -5.636 -9.815 1.00 77.75 80 TYR A O 1
ATOM 651 N N . LYS A 1 81 ? 19.679 -5.840 -11.587 1.00 78.69 81 LYS A N 1
ATOM 652 C CA . LYS A 1 81 ? 20.685 -6.685 -10.926 1.00 78.69 81 LYS A CA 1
ATOM 653 C C . LYS A 1 81 ? 22.074 -6.156 -11.259 1.00 78.69 81 LYS A C 1
ATOM 655 O O . LYS A 1 81 ? 22.434 -6.093 -12.430 1.00 78.69 81 LYS A O 1
ATOM 660 N N . ASP A 1 82 ? 22.899 -5.845 -10.262 1.00 70.62 82 ASP A N 1
ATOM 661 C CA . ASP A 1 82 ? 24.228 -5.257 -10.517 1.00 70.62 82 ASP A CA 1
ATOM 662 C C . ASP A 1 82 ? 25.133 -6.135 -11.391 1.00 70.62 82 ASP A C 1
ATOM 664 O O . ASP A 1 82 ? 25.899 -5.624 -12.204 1.00 70.62 82 ASP A O 1
ATOM 668 N N . LYS A 1 83 ? 24.998 -7.461 -11.279 1.00 75.50 83 LYS A N 1
ATOM 669 C CA . LYS A 1 83 ? 25.766 -8.435 -12.068 1.00 75.50 83 LYS A CA 1
ATOM 670 C C . LYS A 1 83 ? 25.248 -8.630 -13.502 1.00 75.50 83 LYS A C 1
ATOM 672 O O . LYS A 1 83 ? 25.858 -9.384 -14.245 1.00 75.50 83 LYS A O 1
ATOM 677 N N . SER A 1 84 ? 24.158 -7.961 -13.891 1.00 71.56 84 SER A N 1
ATOM 678 C CA . SER A 1 84 ? 23.501 -8.125 -15.202 1.00 71.56 84 SER A CA 1
ATOM 679 C C . SER A 1 84 ?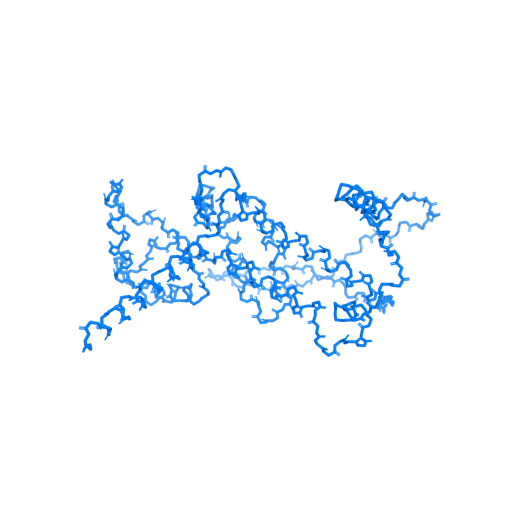 23.943 -7.104 -16.259 1.00 71.56 84 SER A C 1
ATOM 681 O O . SER A 1 84 ? 23.275 -6.911 -17.265 1.00 71.56 84 SER A O 1
ATOM 683 N N . ALA A 1 85 ? 25.098 -6.456 -16.068 1.00 69.62 85 ALA A N 1
ATOM 684 C CA . ALA A 1 85 ? 25.633 -5.464 -17.008 1.00 69.62 85 ALA A CA 1
ATOM 685 C C . ALA A 1 85 ? 25.869 -6.003 -18.434 1.00 69.62 85 ALA A C 1
ATOM 687 O O . ALA A 1 85 ? 25.866 -5.218 -19.375 1.00 69.62 85 ALA A O 1
ATOM 688 N N . GLY A 1 86 ? 26.070 -7.316 -18.594 1.00 66.94 86 GLY A N 1
ATOM 689 C CA . GLY A 1 86 ? 26.186 -7.981 -19.898 1.00 66.94 86 GLY A CA 1
ATOM 690 C C . GLY A 1 86 ? 24.890 -8.631 -20.400 1.00 66.94 86 GLY A C 1
ATOM 691 O O . GLY A 1 86 ? 24.865 -9.130 -21.523 1.00 66.94 86 GLY A O 1
ATOM 692 N N . ASP A 1 87 ? 23.822 -8.632 -19.597 1.00 73.00 87 ASP A N 1
ATOM 693 C CA . ASP A 1 87 ? 22.570 -9.308 -19.932 1.00 73.00 87 ASP A CA 1
ATOM 694 C C . ASP A 1 87 ? 21.626 -8.332 -20.642 1.00 73.00 87 ASP A C 1
ATOM 696 O O . ASP A 1 87 ? 20.958 -7.511 -20.007 1.00 73.00 87 ASP A O 1
ATOM 700 N N . ILE A 1 88 ? 21.563 -8.446 -21.971 1.00 67.00 88 ILE A N 1
ATOM 701 C CA . ILE A 1 88 ? 20.616 -7.709 -22.819 1.00 67.00 88 ILE A CA 1
ATOM 702 C C . ILE A 1 88 ? 19.185 -7.905 -22.291 1.00 67.00 88 ILE A C 1
ATOM 704 O O . ILE A 1 88 ? 18.766 -9.038 -22.035 1.00 67.00 88 ILE A O 1
ATOM 708 N N . GLY A 1 89 ? 18.432 -6.807 -22.166 1.00 65.81 89 GLY A N 1
ATOM 709 C CA . GLY A 1 89 ? 17.069 -6.828 -21.629 1.00 65.81 89 GLY A CA 1
ATOM 710 C C . GLY A 1 89 ? 17.013 -6.805 -20.101 1.00 65.81 89 GLY A C 1
ATOM 711 O O . GLY A 1 89 ? 16.231 -7.531 -19.490 1.00 65.81 89 GLY A O 1
ATOM 712 N N . THR A 1 90 ? 17.857 -5.987 -19.474 1.00 74.19 90 THR A N 1
ATOM 713 C CA . THR A 1 90 ? 17.816 -5.678 -18.038 1.00 74.19 90 THR A CA 1
ATOM 714 C C . THR A 1 90 ? 18.008 -4.178 -17.833 1.00 74.19 90 THR A C 1
ATOM 716 O O . THR A 1 90 ? 18.694 -3.535 -18.629 1.00 74.19 90 THR A O 1
ATOM 719 N N . LEU A 1 91 ? 17.489 -3.602 -16.738 1.00 77.00 91 LEU A N 1
ATOM 720 C CA . LEU A 1 91 ? 17.689 -2.168 -16.471 1.00 77.00 91 LEU A CA 1
ATOM 721 C C . LEU A 1 91 ? 19.167 -1.800 -16.298 1.00 77.00 91 LEU A C 1
ATOM 723 O O . LEU A 1 91 ? 19.548 -0.662 -16.561 1.00 77.00 91 LEU A O 1
ATOM 727 N N . LYS A 1 92 ? 20.009 -2.737 -15.839 1.00 76.88 92 LYS A N 1
ATOM 728 C CA . LYS A 1 92 ? 21.448 -2.494 -15.684 1.00 76.88 92 LYS A CA 1
ATOM 729 C C . LYS A 1 92 ? 22.141 -2.384 -17.038 1.00 76.88 92 LYS A C 1
ATOM 731 O O . LYS A 1 92 ? 22.957 -1.481 -17.210 1.00 76.88 92 LYS A O 1
ATOM 736 N N . TYR A 1 93 ? 21.816 -3.283 -17.968 1.00 75.00 93 TYR A N 1
ATOM 737 C CA . TYR A 1 93 ? 22.300 -3.212 -19.342 1.00 75.00 93 TYR A CA 1
ATOM 738 C C . TYR A 1 93 ? 21.823 -1.924 -20.014 1.00 75.00 93 TYR A C 1
ATOM 740 O O . TYR A 1 93 ? 22.651 -1.176 -20.524 1.00 75.00 93 TYR A O 1
ATOM 748 N N . ASP A 1 94 ? 20.530 -1.599 -19.912 1.00 72.12 94 ASP A N 1
ATOM 749 C CA . ASP A 1 94 ? 19.962 -0.394 -20.530 1.00 72.12 94 ASP A CA 1
ATOM 750 C C . ASP A 1 94 ? 20.597 0.892 -19.982 1.00 72.12 94 ASP A C 1
ATOM 752 O O . ASP A 1 94 ? 20.934 1.788 -20.751 1.00 72.12 94 ASP A O 1
ATOM 756 N N . HIS A 1 95 ? 20.838 0.966 -18.668 1.00 73.19 95 HIS A N 1
ATOM 757 C CA . HIS A 1 95 ? 21.504 2.107 -18.030 1.00 73.19 95 HIS A CA 1
ATOM 758 C C . HIS A 1 95 ? 2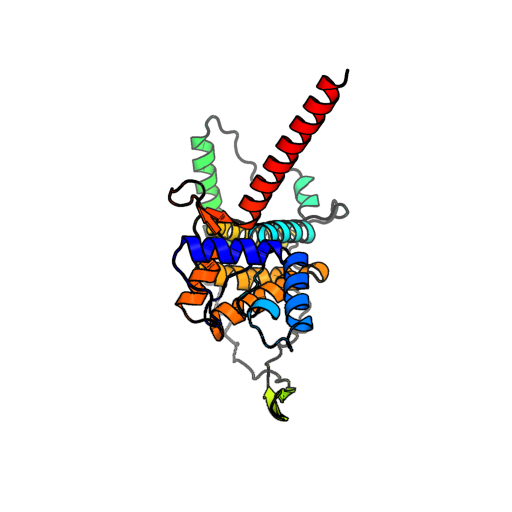2.947 2.325 -18.512 1.00 73.19 95 HIS A C 1
ATOM 760 O O . HIS A 1 95 ? 23.410 3.463 -18.566 1.00 73.19 95 HIS A O 1
ATOM 766 N N . LEU A 1 96 ? 23.670 1.244 -18.821 1.00 75.44 96 LEU A N 1
ATOM 767 C CA . LEU A 1 96 ? 25.053 1.295 -19.307 1.00 75.44 96 LEU A CA 1
ATOM 768 C C . LEU A 1 96 ? 25.136 1.418 -20.833 1.00 75.44 96 LEU A C 1
ATOM 770 O O . LEU A 1 96 ? 26.152 1.870 -21.362 1.00 75.44 96 LEU A O 1
ATOM 774 N N . SER A 1 97 ? 24.090 1.001 -21.541 1.00 66.44 97 SER A N 1
ATOM 775 C CA . SER A 1 97 ? 24.010 1.082 -22.991 1.00 66.44 97 SER A CA 1
ATOM 776 C C . SER A 1 97 ? 23.793 2.526 -23.441 1.00 66.44 97 SER A C 1
ATOM 778 O O . SER A 1 97 ? 22.999 3.270 -22.865 1.00 66.44 97 SER A O 1
ATOM 780 N N . GLN A 1 98 ? 24.488 2.942 -24.499 1.00 63.78 98 GLN A N 1
ATOM 781 C CA . GLN A 1 98 ? 24.147 4.195 -25.166 1.00 63.78 98 GLN A CA 1
ATOM 782 C C . GLN A 1 98 ? 22.885 3.987 -26.014 1.00 63.78 98 GLN A C 1
ATOM 784 O O . GLN A 1 98 ? 22.755 2.932 -26.641 1.00 63.78 98 GLN A O 1
ATOM 789 N N . PRO A 1 99 ? 21.960 4.962 -26.077 1.00 60.44 99 PRO A N 1
ATOM 790 C CA . PRO A 1 99 ? 20.768 4.846 -26.906 1.00 60.44 99 PRO A CA 1
ATOM 791 C C . PRO A 1 99 ? 21.173 4.664 -28.374 1.00 60.44 99 PRO A C 1
ATOM 793 O O . PRO A 1 99 ? 21.722 5.567 -28.999 1.00 60.44 99 PRO A O 1
ATOM 796 N N . THR A 1 100 ? 20.914 3.479 -28.927 1.00 56.78 100 THR A N 1
ATOM 797 C CA . THR A 1 100 ? 21.328 3.117 -30.294 1.00 56.78 100 THR A CA 1
ATOM 798 C C . THR A 1 100 ? 20.283 3.476 -31.354 1.00 56.78 100 THR A C 1
ATOM 800 O O . THR A 1 100 ? 20.615 3.572 -32.535 1.00 56.78 100 THR A O 1
ATOM 803 N N . LYS A 1 101 ? 19.019 3.696 -30.956 1.00 57.19 101 LYS A N 1
ATOM 804 C CA . LYS A 1 101 ? 17.895 4.107 -31.818 1.00 57.19 101 LYS A CA 1
ATOM 805 C C . LYS A 1 101 ? 16.938 5.043 -31.073 1.00 57.19 101 LYS A C 1
ATOM 807 O O . LYS A 1 101 ? 16.739 4.893 -29.874 1.00 57.19 101 LYS A O 1
ATOM 812 N N . ASN A 1 102 ? 16.289 5.944 -31.818 1.00 61.91 102 ASN A N 1
ATOM 813 C CA . ASN A 1 102 ? 15.299 6.920 -31.328 1.00 61.91 102 ASN A CA 1
ATOM 814 C C . ASN A 1 102 ? 15.862 7.940 -30.321 1.00 61.91 102 ASN A C 1
ATOM 816 O O . ASN A 1 102 ? 15.273 8.177 -29.268 1.00 61.91 102 ASN A O 1
ATOM 820 N N . ILE A 1 103 ? 16.999 8.553 -30.658 1.00 66.56 103 ILE A N 1
ATOM 821 C CA . ILE A 1 103 ? 17.566 9.664 -29.887 1.00 66.56 103 ILE A CA 1
ATOM 822 C C . ILE A 1 103 ? 16.623 10.872 -30.026 1.00 66.56 103 ILE A C 1
ATOM 824 O O . ILE A 1 103 ? 16.340 11.274 -31.160 1.00 66.56 103 ILE A O 1
ATOM 828 N N . PRO A 1 104 ? 16.105 11.436 -28.917 1.00 71.44 104 PRO A N 1
ATOM 829 C CA . PRO A 1 104 ? 15.304 12.649 -28.982 1.00 71.44 104 PRO A CA 1
ATOM 830 C C . PRO A 1 104 ? 16.117 13.784 -29.617 1.00 71.44 104 PRO A C 1
ATOM 832 O O . PRO A 1 104 ? 17.292 13.933 -29.274 1.00 71.44 104 PRO A O 1
ATOM 835 N N . PRO A 1 105 ? 15.525 14.589 -30.514 1.00 78.50 105 PRO A N 1
ATOM 836 C CA . PRO A 1 105 ? 16.192 15.782 -31.017 1.00 78.50 105 PRO A CA 1
ATOM 837 C C . PRO A 1 105 ? 16.489 16.751 -29.864 1.00 78.50 105 PRO A C 1
ATOM 839 O O . PRO A 1 105 ? 15.822 16.728 -28.828 1.00 78.50 105 PRO A O 1
ATOM 842 N N . GLU A 1 106 ? 17.493 17.610 -30.031 1.00 81.19 106 GLU A N 1
ATOM 843 C CA . GLU A 1 106 ? 17.720 18.693 -29.075 1.00 81.19 106 GLU A CA 1
ATOM 844 C C . GLU A 1 106 ? 16.528 19.656 -29.097 1.00 81.19 106 GLU A C 1
ATOM 846 O O . GLU A 1 106 ? 16.066 20.074 -30.158 1.00 81.19 106 GLU A O 1
ATOM 851 N N . PHE A 1 107 ? 16.011 19.987 -27.913 1.00 83.62 107 PHE A N 1
ATOM 852 C CA . PHE A 1 107 ? 14.855 20.867 -27.767 1.00 83.62 107 PHE A CA 1
ATOM 853 C C . PHE A 1 107 ? 15.294 22.224 -27.237 1.00 83.62 107 PHE A C 1
ATOM 855 O O . PHE A 1 107 ? 15.942 22.312 -26.193 1.00 83.62 107 PHE A O 1
ATOM 862 N N . THR A 1 108 ? 14.869 23.281 -27.917 1.00 79.94 108 THR A N 1
ATOM 863 C CA . THR A 1 108 ? 15.083 24.673 -27.514 1.00 79.94 108 THR A CA 1
ATOM 864 C C . THR A 1 108 ? 14.137 25.117 -26.403 1.00 79.94 108 THR A C 1
ATOM 866 O O . THR A 1 108 ? 14.505 25.949 -25.574 1.00 79.94 108 THR A O 1
ATOM 869 N N . THR A 1 109 ? 12.930 24.546 -26.336 1.00 85.56 109 THR A N 1
ATOM 870 C CA . THR A 1 109 ? 11.917 24.911 -25.336 1.00 85.56 109 THR A CA 1
ATOM 871 C C . THR A 1 109 ? 11.296 23.696 -24.640 1.00 85.56 109 THR A C 1
ATOM 873 O O . THR A 1 109 ? 11.291 22.570 -25.145 1.00 85.56 109 THR A O 1
ATOM 876 N N . LYS A 1 110 ? 10.746 23.916 -23.437 1.00 80.56 110 LYS A N 1
ATOM 877 C CA . LYS A 1 110 ? 10.060 22.862 -22.668 1.00 80.56 110 LYS A CA 1
ATOM 878 C C . LYS A 1 110 ? 8.767 22.391 -23.340 1.00 80.56 110 LYS A C 1
ATOM 880 O O . LYS A 1 110 ? 8.431 21.213 -23.216 1.00 80.56 110 LYS A O 1
ATOM 885 N N . ASP A 1 111 ? 8.071 23.279 -24.044 1.00 84.00 111 ASP A N 1
ATOM 886 C CA . ASP A 1 111 ? 6.794 22.968 -24.688 1.00 84.00 111 ASP A CA 1
ATOM 887 C C . ASP A 1 111 ? 6.985 22.112 -25.946 1.00 84.00 111 ASP A C 1
ATOM 889 O O . ASP A 1 111 ? 6.280 21.118 -26.109 1.00 84.00 111 ASP A O 1
ATOM 893 N N . GLU A 1 112 ? 8.014 22.389 -26.757 1.00 84.44 112 GLU A N 1
ATOM 894 C CA . GLU A 1 112 ? 8.407 21.534 -27.892 1.00 84.44 112 GLU A CA 1
ATOM 895 C C . GLU A 1 112 ? 8.766 20.120 -27.435 1.00 84.44 112 GLU A C 1
ATOM 897 O O . GLU A 1 112 ? 8.292 19.135 -28.003 1.00 84.44 112 GLU A O 1
ATOM 902 N N . LYS A 1 113 ? 9.544 20.006 -26.350 1.00 81.19 113 LYS A N 1
ATOM 903 C CA . LYS A 1 113 ? 9.874 18.709 -25.750 1.00 81.19 113 LYS A CA 1
ATOM 904 C C . LYS A 1 113 ? 8.619 17.958 -25.315 1.00 81.19 113 LYS A C 1
ATOM 906 O O . LYS A 1 113 ? 8.513 16.750 -25.536 1.00 81.19 113 LYS A O 1
ATOM 911 N N . LYS A 1 114 ? 7.673 18.650 -24.676 1.00 80.56 114 LYS A N 1
ATOM 912 C CA . LYS A 1 114 ? 6.424 18.051 -24.196 1.00 80.56 114 LYS A CA 1
ATOM 913 C C . LYS A 1 114 ? 5.568 17.562 -25.364 1.00 80.56 114 LYS A C 1
ATOM 915 O O . LYS A 1 114 ? 5.125 16.417 -25.324 1.00 80.56 114 LYS A O 1
ATOM 920 N N . GLN A 1 115 ? 5.404 18.378 -26.403 1.00 82.75 115 GLN A N 1
ATOM 921 C CA . GLN A 1 115 ? 4.636 18.020 -27.595 1.00 82.75 115 GLN A CA 1
ATOM 922 C C . GLN A 1 115 ? 5.263 16.832 -28.331 1.00 82.75 115 GLN A C 1
ATOM 924 O O . GLN A 1 115 ? 4.590 15.832 -28.566 1.00 82.75 115 GLN A O 1
ATOM 929 N N . TRP A 1 116 ? 6.575 16.875 -28.583 1.00 86.31 116 TRP A N 1
ATOM 930 C CA . TRP A 1 116 ? 7.295 15.767 -29.211 1.00 86.31 116 TRP A CA 1
ATOM 931 C C . TRP A 1 116 ? 7.179 14.469 -28.407 1.00 86.31 116 TRP A C 1
ATOM 933 O O . TRP A 1 116 ? 7.012 13.394 -28.985 1.00 86.31 116 TRP A O 1
ATOM 943 N N . THR A 1 117 ? 7.241 14.557 -27.074 1.00 79.25 117 THR A N 1
ATOM 944 C CA . THR A 1 117 ? 7.079 13.393 -26.192 1.00 79.25 117 THR A CA 1
ATOM 945 C C . THR A 1 117 ? 5.683 12.798 -26.354 1.00 79.25 117 THR A C 1
ATOM 947 O O . THR A 1 117 ? 5.569 11.595 -26.560 1.00 79.25 117 THR A O 1
ATOM 950 N N . VAL A 1 118 ? 4.632 13.623 -26.315 1.00 81.06 118 VAL A N 1
ATOM 951 C CA . VAL A 1 118 ? 3.243 13.169 -26.498 1.00 81.06 118 VAL A CA 1
ATOM 952 C C . VAL A 1 118 ? 3.049 12.529 -27.873 1.00 81.06 118 VAL A C 1
ATOM 954 O O . VAL A 1 118 ? 2.521 11.422 -27.947 1.00 81.06 118 VAL A O 1
ATOM 957 N N . ASP A 1 119 ? 3.540 13.156 -28.941 1.00 82.06 119 ASP A N 1
ATOM 958 C CA . ASP A 1 119 ? 3.388 12.650 -30.310 1.00 82.06 119 ASP A CA 1
ATOM 959 C C . ASP A 1 119 ? 4.158 11.344 -30.533 1.00 82.06 119 ASP A C 1
ATOM 961 O O . ASP A 1 119 ? 3.675 10.420 -31.190 1.00 82.06 119 ASP A O 1
ATOM 965 N N . THR A 1 120 ? 5.367 11.246 -29.978 1.00 80.31 120 THR A N 1
ATOM 966 C CA . THR A 1 120 ? 6.216 10.055 -30.103 1.00 80.31 120 THR A CA 1
ATOM 967 C C . THR A 1 120 ? 5.648 8.892 -29.299 1.00 80.31 120 THR A C 1
ATOM 969 O O . THR A 1 120 ? 5.541 7.786 -29.831 1.00 80.31 120 THR A O 1
ATOM 972 N N . PHE A 1 121 ? 5.232 9.131 -28.050 1.00 73.88 121 PHE A N 1
ATOM 973 C CA . PHE A 1 121 ? 4.554 8.114 -27.246 1.00 73.88 121 PHE A CA 1
ATOM 974 C C . PHE A 1 121 ? 3.232 7.697 -27.888 1.00 73.88 121 PHE A C 1
ATOM 976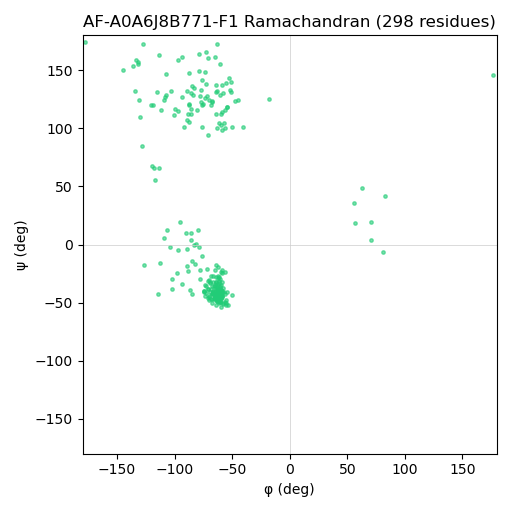 O O . PHE A 1 121 ? 2.990 6.502 -27.990 1.00 73.88 121 PHE A O 1
ATOM 983 N N . GLY A 1 122 ? 2.424 8.639 -28.382 1.00 74.81 122 GLY A N 1
ATOM 984 C CA . GLY A 1 122 ? 1.168 8.349 -29.077 1.00 74.81 122 GLY A CA 1
ATOM 985 C C . GLY A 1 122 ? 1.371 7.428 -30.280 1.00 74.81 122 GLY A C 1
ATOM 986 O O . GLY A 1 122 ? 0.758 6.369 -30.354 1.00 74.81 122 GLY A O 1
ATOM 987 N N . LYS A 1 123 ? 2.332 7.747 -31.159 1.00 76.69 123 LYS A N 1
ATOM 988 C CA . LYS A 1 123 ? 2.687 6.888 -32.304 1.00 76.69 123 LYS A CA 1
ATOM 989 C C . LYS A 1 123 ? 3.149 5.494 -31.883 1.00 76.69 123 LYS A C 1
ATOM 991 O O . LYS A 1 123 ? 2.822 4.517 -32.548 1.00 76.69 123 LYS A O 1
ATOM 996 N N . LYS A 1 124 ? 3.921 5.391 -30.797 1.00 71.38 124 LYS A N 1
ATOM 997 C CA . LYS A 1 124 ? 4.392 4.100 -30.274 1.00 71.38 124 LYS A CA 1
ATOM 998 C C . LYS A 1 124 ? 3.258 3.301 -29.641 1.00 71.38 124 LYS A C 1
ATOM 1000 O O . LYS A 1 124 ? 3.186 2.095 -29.831 1.00 71.38 124 LYS A O 1
ATOM 1005 N N . VAL A 1 125 ? 2.344 3.962 -28.947 1.00 66.19 125 VAL A N 1
ATOM 1006 C CA . VAL A 1 125 ? 1.127 3.346 -28.420 1.00 66.19 125 VAL A CA 1
ATOM 1007 C C . VAL A 1 125 ? 0.253 2.817 -29.564 1.00 66.19 125 VAL A C 1
ATOM 1009 O O . VAL A 1 125 ? -0.172 1.667 -29.514 1.00 66.19 125 VAL A O 1
ATOM 1012 N N . ASP A 1 126 ? 0.070 3.581 -30.640 1.00 69.94 126 ASP A N 1
ATOM 1013 C CA . ASP A 1 126 ? -0.652 3.118 -31.833 1.00 69.94 126 ASP A CA 1
ATOM 1014 C C . ASP A 1 126 ? 0.044 1.930 -32.519 1.00 69.94 126 ASP A C 1
ATOM 1016 O O . ASP A 1 126 ? -0.609 1.013 -33.008 1.00 69.94 126 ASP A O 1
ATOM 1020 N N . GLU A 1 127 ? 1.376 1.927 -32.563 1.00 70.31 127 GLU A N 1
ATOM 1021 C CA . GLU A 1 127 ? 2.168 0.854 -33.174 1.00 70.31 127 GLU A CA 1
ATOM 1022 C C . GLU A 1 127 ? 2.117 -0.447 -32.358 1.00 70.31 127 GLU A C 1
ATOM 1024 O O . GLU A 1 127 ? 1.943 -1.525 -32.929 1.00 70.31 127 GLU A O 1
ATOM 1029 N N . PHE A 1 128 ? 2.273 -0.351 -31.035 1.00 55.06 128 PHE A N 1
ATOM 1030 C CA . PHE A 1 128 ? 2.502 -1.505 -30.162 1.00 55.06 128 PHE A CA 1
ATOM 1031 C C . PHE A 1 128 ? 1.269 -1.959 -29.376 1.00 55.06 128 PHE A C 1
ATOM 1033 O O . PHE A 1 128 ? 1.161 -3.143 -29.068 1.00 55.06 128 PHE A O 1
ATOM 1040 N N . VAL A 1 129 ? 0.351 -1.050 -29.040 1.00 56.34 129 VAL A N 1
ATOM 1041 C CA . VAL A 1 129 ? -0.830 -1.342 -28.204 1.00 56.34 129 VAL A CA 1
ATOM 1042 C C . VAL A 1 129 ? -2.091 -1.488 -29.057 1.00 56.34 129 VAL A C 1
ATOM 1044 O O . VAL A 1 129 ? -2.888 -2.390 -28.809 1.00 56.34 129 VAL A O 1
ATOM 1047 N N . TRP A 1 130 ? -2.242 -0.670 -30.105 1.00 58.81 130 TRP A N 1
ATOM 1048 C CA . TRP A 1 130 ? -3.338 -0.763 -31.082 1.00 58.81 130 TRP A CA 1
ATOM 1049 C C . TRP A 1 130 ? -2.844 -1.073 -32.499 1.00 58.81 130 TRP A C 1
ATOM 1051 O O . TRP A 1 130 ? -3.178 -0.337 -33.436 1.00 58.81 130 TRP A O 1
ATOM 1061 N N . PRO A 1 131 ? -2.080 -2.163 -32.713 1.00 54.25 131 PRO A N 1
ATOM 1062 C CA . PRO A 1 131 ? -1.624 -2.492 -34.050 1.00 54.25 131 PRO A CA 1
ATOM 1063 C C . PRO A 1 131 ? -2.849 -2.624 -34.957 1.00 54.25 131 PRO A C 1
ATOM 1065 O O . PRO A 1 131 ? -3.698 -3.496 -34.763 1.00 54.25 131 PRO A O 1
ATOM 1068 N N . LYS A 1 132 ? -2.965 -1.732 -35.950 1.00 52.78 132 LYS A N 1
ATOM 1069 C CA . LYS A 1 132 ? -3.992 -1.831 -36.990 1.00 52.78 132 LYS A CA 1
ATOM 1070 C C . LYS A 1 132 ? -3.791 -3.177 -37.676 1.00 52.78 132 LYS A C 1
ATOM 1072 O O . LYS A 1 132 ? -2.896 -3.315 -38.511 1.00 52.78 132 LYS A O 1
ATOM 1077 N N . HIS A 1 133 ? -4.578 -4.181 -37.290 1.00 48.31 133 HIS A N 1
ATOM 1078 C CA . HIS A 1 133 ? -4.516 -5.512 -37.873 1.00 48.31 133 HIS A CA 1
ATOM 1079 C C . HIS A 1 133 ? -4.751 -5.385 -39.380 1.00 48.31 133 HIS A C 1
ATOM 1081 O O . HIS A 1 133 ? -5.876 -5.202 -39.839 1.00 48.31 133 HIS A O 1
ATOM 1087 N N . LYS A 1 134 ? -3.685 -5.497 -40.177 1.00 49.81 134 LYS A N 1
ATOM 1088 C CA . LYS A 1 134 ? -3.845 -5.931 -41.561 1.00 49.81 134 LYS A CA 1
ATOM 1089 C C . LYS A 1 134 ? -4.229 -7.408 -41.486 1.00 49.81 134 LYS A C 1
ATOM 1091 O O . LYS A 1 134 ? -3.485 -8.157 -40.844 1.00 49.81 134 LYS A O 1
ATOM 1096 N N . PRO A 1 135 ? -5.355 -7.835 -42.081 1.00 40.22 135 PRO A N 1
ATOM 1097 C CA . PRO A 1 135 ? -5.744 -9.235 -42.074 1.00 40.22 135 PRO A CA 1
ATOM 1098 C C . PRO A 1 135 ? -4.675 -10.017 -42.838 1.00 40.22 135 PRO A C 1
ATOM 1100 O O . PRO A 1 135 ? -4.615 -9.993 -44.064 1.00 40.22 135 PRO A O 1
ATOM 1103 N N . LYS A 1 136 ? -3.773 -10.666 -42.102 1.00 41.72 136 LYS A N 1
ATOM 1104 C CA . LYS A 1 136 ? -2.976 -11.758 -42.646 1.00 41.72 136 LYS A CA 1
ATOM 1105 C C . LYS A 1 136 ? -3.902 -12.966 -42.664 1.00 41.72 136 LYS A C 1
ATOM 1107 O O . LYS A 1 136 ? -4.557 -13.231 -41.661 1.00 41.72 136 LYS A O 1
ATOM 1112 N N . ASN A 1 137 ? -3.991 -13.591 -43.835 1.00 40.84 137 ASN A N 1
ATOM 1113 C CA . ASN A 1 137 ? -4.772 -14.779 -44.172 1.00 40.84 137 ASN A CA 1
ATOM 1114 C C . ASN A 1 137 ? -5.217 -15.604 -42.962 1.00 40.84 137 ASN A C 1
ATOM 1116 O O . ASN A 1 137 ? -4.384 -16.023 -42.161 1.00 40.84 137 ASN A O 1
ATOM 1120 N N . GLN A 1 138 ? -6.531 -15.833 -42.893 1.00 39.78 138 GLN A N 1
ATOM 1121 C CA . GLN A 1 138 ? -7.207 -16.712 -41.946 1.00 39.78 138 GLN A CA 1
ATOM 1122 C C . GLN A 1 138 ? -6.402 -18.001 -41.738 1.00 39.78 138 GLN A C 1
ATOM 1124 O O . GLN A 1 138 ? -6.443 -18.920 -42.554 1.00 39.78 138 GLN A O 1
ATOM 1129 N N . VAL A 1 139 ? -5.674 -18.067 -40.626 1.00 35.62 139 VAL A N 1
ATOM 1130 C CA . VAL A 1 139 ? -5.339 -19.345 -40.013 1.00 35.62 139 VAL A CA 1
ATOM 1131 C C . VAL A 1 139 ? -6.590 -19.720 -39.244 1.00 35.62 139 VAL A C 1
ATOM 1133 O O . VAL A 1 139 ? -7.030 -18.972 -38.372 1.00 35.62 139 VAL A O 1
ATOM 1136 N N . ALA A 1 140 ? -7.209 -20.816 -39.673 1.00 32.78 140 ALA A N 1
ATOM 1137 C CA . ALA A 1 140 ? -8.428 -21.348 -39.101 1.00 32.78 140 ALA A CA 1
ATOM 1138 C C . ALA A 1 140 ? -8.346 -21.349 -37.572 1.00 32.78 140 ALA A C 1
ATOM 1140 O O . ALA A 1 140 ? -7.430 -21.931 -36.988 1.00 32.78 140 ALA A O 1
ATOM 1141 N N . ASP A 1 141 ? -9.328 -20.697 -36.959 1.00 35.06 141 ASP A N 1
ATOM 1142 C CA . ASP A 1 141 ? -9.625 -20.808 -35.546 1.00 35.06 141 ASP A CA 1
ATOM 1143 C C . ASP A 1 141 ? -9.868 -22.286 -35.219 1.00 35.06 141 ASP A C 1
ATOM 1145 O O . ASP A 1 141 ? -10.900 -22.879 -35.537 1.00 35.06 141 ASP A O 1
ATOM 1149 N N . LYS A 1 142 ? -8.840 -22.914 -34.657 1.00 40.25 142 LYS A N 1
ATOM 1150 C CA . LYS A 1 142 ? -8.938 -24.182 -33.950 1.00 40.25 142 LYS A CA 1
ATOM 1151 C C . LYS A 1 142 ? -8.477 -23.946 -32.524 1.00 40.25 142 LYS A C 1
ATOM 1153 O O . LYS A 1 142 ? -7.460 -24.478 -32.096 1.00 40.25 142 LYS A O 1
ATOM 1158 N N . SER A 1 143 ? -9.253 -23.176 -31.775 1.00 30.92 143 SER A N 1
ATOM 1159 C CA . SER A 1 143 ? -9.332 -23.366 -30.329 1.00 30.92 143 SER A CA 1
ATOM 1160 C C . SER A 1 143 ? -10.734 -23.839 -29.953 1.00 30.92 143 SER A C 1
ATOM 1162 O O . SER A 1 143 ? -11.504 -23.178 -29.267 1.00 30.92 143 SER A O 1
ATOM 1164 N N . VAL A 1 144 ? -11.065 -25.055 -30.404 1.00 32.97 144 VAL A N 1
ATOM 1165 C CA . VAL A 1 144 ? -12.030 -25.874 -29.668 1.00 32.97 144 VAL A CA 1
ATOM 1166 C C . VAL A 1 144 ? -11.427 -26.044 -28.279 1.00 32.97 144 VAL A C 1
ATOM 1168 O O . VAL A 1 144 ? -10.345 -26.612 -28.139 1.00 32.97 144 VAL A O 1
ATOM 1171 N N . VAL A 1 145 ? -12.084 -25.478 -27.271 1.00 35.34 145 VAL A N 1
ATOM 1172 C CA . VAL A 1 145 ? -11.744 -25.686 -25.866 1.00 35.34 145 VAL A CA 1
ATOM 1173 C C . VAL A 1 145 ? -11.871 -27.184 -25.599 1.00 35.34 145 VAL A C 1
ATOM 1175 O O . VAL A 1 145 ? -12.978 -27.706 -25.512 1.00 35.34 145 VAL A O 1
ATOM 1178 N N . VAL A 1 146 ? -10.737 -27.878 -25.535 1.00 41.69 146 VAL A N 1
ATOM 1179 C CA . VAL A 1 146 ? -10.663 -29.275 -25.105 1.00 41.69 146 VAL A CA 1
ATOM 1180 C C . VAL A 1 146 ? -10.618 -29.293 -23.575 1.00 41.69 146 VAL A C 1
ATOM 1182 O O . VAL A 1 146 ? -9.941 -28.472 -22.947 1.00 41.69 146 VAL A O 1
ATOM 1185 N N . ASP A 1 147 ? -11.411 -30.184 -22.983 1.00 43.34 147 ASP A N 1
ATOM 1186 C CA . ASP A 1 147 ? -11.601 -30.348 -21.541 1.00 43.34 147 ASP A CA 1
ATOM 1187 C C . ASP A 1 147 ? -10.269 -30.551 -20.795 1.00 43.34 147 ASP A C 1
ATOM 1189 O O . ASP A 1 147 ? -9.552 -31.523 -21.017 1.00 43.34 147 ASP A O 1
ATOM 1193 N N . GLY A 1 148 ? -9.941 -29.623 -19.887 1.00 51.53 148 GLY A N 1
ATOM 1194 C CA . GLY A 1 148 ? -8.706 -29.661 -19.096 1.00 51.53 148 GLY A CA 1
ATOM 1195 C C . GLY A 1 148 ? -8.753 -30.641 -17.915 1.00 51.53 148 GLY A C 1
ATOM 1196 O O . GLY A 1 148 ? -9.815 -31.057 -17.456 1.00 51.53 148 GLY A O 1
ATOM 1197 N N . GLN A 1 149 ? -7.580 -30.972 -17.367 1.00 52.69 149 GLN A N 1
ATOM 1198 C CA . GLN A 1 149 ? -7.433 -31.886 -16.230 1.00 52.69 149 GLN A CA 1
ATOM 1199 C C . GLN A 1 149 ? -7.842 -31.211 -14.902 1.00 52.69 149 GLN A C 1
ATOM 1201 O O . GLN A 1 149 ? -7.269 -30.198 -14.488 1.00 52.69 149 GLN A O 1
ATOM 1206 N N . PHE A 1 150 ? -8.831 -31.784 -14.214 1.00 53.66 150 PHE A N 1
ATOM 1207 C CA . PHE A 1 150 ? -9.281 -31.332 -12.896 1.00 53.66 150 PHE A CA 1
ATOM 1208 C C . PHE A 1 150 ? -8.490 -32.028 -11.780 1.00 53.66 150 PHE A C 1
ATOM 1210 O O . PHE A 1 150 ? -8.340 -33.250 -11.771 1.00 53.66 150 PHE A O 1
ATOM 1217 N N . MET A 1 151 ? -8.003 -31.256 -10.808 1.00 52.62 151 MET A N 1
ATOM 1218 C CA . MET A 1 151 ? -7.438 -31.782 -9.562 1.00 52.62 151 MET A CA 1
ATOM 1219 C C . MET A 1 151 ? -8.571 -31.963 -8.555 1.00 52.62 151 MET A C 1
ATOM 1221 O O . MET A 1 151 ? -9.187 -30.976 -8.194 1.00 52.62 151 MET A O 1
ATOM 1225 N N . ASN A 1 152 ? -8.817 -33.169 -8.042 1.00 54.72 152 ASN A N 1
ATOM 1226 C CA . ASN A 1 152 ? -9.796 -33.366 -6.967 1.00 54.72 152 ASN A CA 1
ATOM 1227 C C . ASN A 1 152 ? -9.125 -33.218 -5.592 1.00 54.72 152 ASN A C 1
ATOM 1229 O O . ASN A 1 152 ? -8.386 -34.094 -5.148 1.00 54.72 152 ASN A O 1
ATOM 1233 N N . LEU A 1 153 ? -9.397 -32.106 -4.912 1.00 64.44 153 LEU A N 1
ATOM 1234 C CA . LEU A 1 153 ? -8.968 -31.812 -3.547 1.00 64.44 153 LEU A CA 1
ATOM 1235 C C . LEU A 1 153 ? -10.116 -32.089 -2.579 1.00 64.44 153 LEU A C 1
ATOM 1237 O O . LEU A 1 153 ? -11.137 -31.408 -2.608 1.00 64.44 153 LEU A O 1
ATOM 1241 N N . LYS A 1 154 ? -9.943 -33.053 -1.673 1.00 66.12 154 LYS A N 1
ATOM 1242 C CA . LYS A 1 154 ? -10.841 -33.217 -0.523 1.00 66.12 154 LYS A CA 1
ATOM 1243 C C . LYS A 1 154 ? -10.374 -32.305 0.603 1.00 66.12 154 LYS A C 1
ATOM 1245 O O . LYS A 1 154 ? -9.308 -32.523 1.173 1.00 66.12 154 LYS A O 1
ATOM 1250 N N . VAL A 1 155 ? -11.165 -31.286 0.918 1.00 71.44 155 VAL A N 1
ATOM 1251 C CA . VAL A 1 155 ? -10.901 -30.358 2.019 1.00 71.44 155 VAL A CA 1
ATOM 1252 C C . VAL A 1 155 ? -11.906 -30.619 3.129 1.00 71.44 155 VAL A C 1
ATOM 1254 O O . VAL A 1 155 ? -13.115 -30.567 2.910 1.00 71.44 155 VAL A O 1
ATOM 1257 N N . ARG A 1 156 ? -11.413 -30.890 4.337 1.00 65.19 156 ARG A N 1
ATOM 1258 C CA . ARG A 1 156 ? -12.257 -31.017 5.525 1.00 65.19 156 ARG A CA 1
ATOM 1259 C C . ARG A 1 156 ? -12.475 -29.632 6.126 1.00 65.19 156 ARG A C 1
ATOM 1261 O O . ARG A 1 156 ? -11.523 -28.974 6.538 1.00 65.19 156 ARG A O 1
ATOM 1268 N N . LEU A 1 157 ? -13.723 -29.179 6.136 1.00 70.06 157 LEU A N 1
ATOM 1269 C CA . LEU A 1 157 ? -14.118 -27.918 6.753 1.00 70.06 157 LEU A CA 1
ATOM 1270 C C . LEU A 1 157 ? -14.042 -28.016 8.283 1.00 70.06 157 LEU A C 1
ATOM 1272 O O . LEU A 1 157 ? -14.102 -29.102 8.860 1.00 70.06 157 LEU A O 1
ATOM 1276 N N . ALA A 1 158 ? -13.984 -26.863 8.953 1.00 58.53 158 ALA A N 1
ATOM 1277 C CA . ALA A 1 158 ? -13.933 -26.769 10.416 1.00 58.53 158 ALA A CA 1
ATOM 1278 C C . ALA A 1 158 ? -15.143 -27.412 11.128 1.00 58.53 158 ALA A C 1
ATOM 1280 O O . ALA A 1 158 ? -15.041 -27.803 12.284 1.00 58.53 158 ALA A O 1
ATOM 1281 N N . ASN A 1 159 ? -16.273 -27.573 10.432 1.00 69.00 159 ASN A N 1
ATOM 1282 C CA . ASN A 1 159 ? -17.465 -28.275 10.924 1.00 69.00 159 ASN A CA 1
ATOM 1283 C C . ASN A 1 159 ? -17.418 -29.803 10.701 1.00 69.00 159 ASN A C 1
ATOM 1285 O O . ASN A 1 159 ? -18.431 -30.480 10.851 1.00 69.00 159 ASN A O 1
ATOM 1289 N N . GLY A 1 160 ? -16.271 -30.349 10.287 1.00 70.44 160 GLY A N 1
ATOM 1290 C CA . GLY A 1 160 ? -16.071 -31.775 10.033 1.00 70.44 160 GLY A CA 1
ATOM 1291 C C . GLY A 1 160 ? -16.577 -32.269 8.675 1.00 70.44 160 GLY A C 1
ATOM 1292 O O . GLY A 1 160 ? -16.290 -33.416 8.331 1.00 70.44 160 GLY A O 1
ATOM 1293 N N . LYS A 1 161 ? -17.273 -31.431 7.892 1.00 73.94 161 LYS A N 1
ATOM 1294 C CA . LYS A 1 161 ? -17.813 -31.777 6.570 1.00 73.94 161 LYS A CA 1
ATOM 1295 C C . LYS A 1 161 ? -16.707 -31.762 5.513 1.00 73.94 161 LYS A C 1
ATOM 1297 O O . LYS A 1 161 ? -15.931 -30.812 5.436 1.00 73.94 161 LYS A O 1
ATOM 1302 N N . GLU A 1 162 ? -16.642 -32.795 4.681 1.00 72.69 162 GLU A N 1
ATOM 1303 C CA . GLU A 1 162 ? -15.717 -32.833 3.546 1.00 72.69 162 GLU A CA 1
ATOM 1304 C C . GLU A 1 162 ? -16.335 -32.150 2.324 1.00 72.69 162 GLU A C 1
ATOM 1306 O O . GLU A 1 162 ? -17.471 -32.434 1.941 1.00 72.69 162 GLU A O 1
ATOM 1311 N N . VAL A 1 163 ? -15.577 -31.246 1.708 1.00 72.00 163 VAL A N 1
ATOM 1312 C CA . VAL A 1 163 ? -15.916 -30.592 0.444 1.00 72.00 163 VAL A CA 1
ATOM 1313 C C . VAL A 1 163 ? -14.892 -31.008 -0.597 1.00 72.00 163 VAL A C 1
ATOM 1315 O O . VAL A 1 163 ? -13.686 -30.946 -0.358 1.00 72.00 163 VAL A O 1
ATOM 1318 N N . GLN A 1 164 ? -15.379 -31.435 -1.760 1.00 62.84 164 GLN A N 1
ATOM 1319 C CA . GLN A 1 164 ? -14.533 -31.674 -2.922 1.00 62.84 164 GLN A CA 1
ATOM 1320 C C . GLN A 1 164 ? -14.389 -30.373 -3.707 1.00 62.84 164 GLN A C 1
ATOM 1322 O O . GLN A 1 164 ? -15.378 -29.793 -4.149 1.00 62.84 164 GLN A O 1
ATOM 1327 N N . LEU A 1 165 ? -13.153 -29.910 -3.849 1.00 64.12 165 LEU A N 1
ATOM 1328 C CA . LEU A 1 165 ? -12.782 -28.810 -4.722 1.00 64.12 165 LEU A CA 1
ATOM 1329 C C . LEU A 1 165 ? -12.121 -29.399 -5.963 1.00 64.12 165 LEU A C 1
ATOM 1331 O O . LEU A 1 165 ? -11.214 -30.219 -5.843 1.00 64.12 165 LEU A O 1
ATOM 1335 N N . SER A 1 166 ? -12.545 -28.947 -7.138 1.00 59.78 166 SER A N 1
ATOM 1336 C CA . SER A 1 166 ? -11.989 -29.389 -8.418 1.00 59.78 166 SER A CA 1
ATOM 1337 C C . SER A 1 166 ? -11.346 -28.215 -9.164 1.00 59.78 166 SER A C 1
ATOM 1339 O O . SER A 1 166 ? -11.891 -27.778 -10.178 1.00 59.78 166 SER A O 1
ATOM 1341 N N . PRO A 1 167 ? -10.247 -27.603 -8.671 1.00 60.66 167 PRO A N 1
ATOM 1342 C CA . PRO A 1 167 ? -9.588 -26.541 -9.420 1.00 60.66 167 PRO A CA 1
ATOM 1343 C C . PRO A 1 167 ? -9.016 -27.070 -10.740 1.00 60.66 167 PRO A C 1
ATOM 1345 O O . PRO A 1 167 ? -8.409 -28.144 -10.803 1.00 60.66 167 PRO A O 1
ATOM 1348 N N . ARG A 1 168 ? -9.201 -26.279 -11.800 1.00 62.88 168 ARG A N 1
ATOM 1349 C CA . ARG A 1 168 ? -8.625 -26.527 -13.124 1.00 62.88 168 ARG A CA 1
ATOM 1350 C C . ARG A 1 168 ? -7.132 -26.215 -13.086 1.00 62.88 168 ARG A C 1
ATOM 1352 O O . ARG A 1 168 ? -6.747 -25.106 -12.713 1.00 62.88 168 ARG A O 1
ATOM 1359 N N . LEU A 1 169 ? -6.298 -27.169 -13.486 1.00 50.56 169 LEU A N 1
ATOM 1360 C CA . LEU A 1 169 ? -4.876 -26.907 -13.691 1.00 50.56 169 LEU A CA 1
ATOM 1361 C C . LEU A 1 169 ? -4.666 -26.340 -15.104 1.00 50.56 169 LEU A C 1
ATOM 1363 O O . LEU A 1 169 ? -5.267 -26.854 -16.050 1.00 50.56 169 LEU A O 1
ATOM 1367 N N . PRO A 1 170 ? -3.838 -25.296 -15.276 1.00 48.44 170 PRO A N 1
ATOM 1368 C CA . PRO A 1 170 ? -3.400 -24.901 -16.607 1.00 48.44 170 PRO A CA 1
ATOM 1369 C C . PRO A 1 170 ? -2.581 -26.046 -17.215 1.00 48.44 170 PRO A C 1
ATOM 1371 O O . PRO A 1 170 ? -1.697 -26.601 -16.553 1.00 48.44 170 PRO A O 1
ATOM 1374 N N . GLU A 1 171 ? -2.880 -26.418 -18.460 1.00 50.00 171 GLU A N 1
ATOM 1375 C CA . GLU A 1 171 ? -2.080 -27.406 -19.179 1.00 50.00 171 GLU A CA 1
ATOM 1376 C C . GLU A 1 171 ? -0.644 -26.892 -19.313 1.00 50.00 171 GLU A C 1
ATOM 1378 O O . GLU A 1 171 ? -0.399 -25.761 -19.737 1.00 50.00 171 GLU A O 1
ATOM 1383 N N . LYS A 1 172 ? 0.334 -27.721 -18.932 1.00 49.38 172 LYS A N 1
ATOM 1384 C CA . LYS A 1 172 ? 1.732 -27.451 -19.266 1.00 49.38 172 LYS A CA 1
ATOM 1385 C C . LYS A 1 172 ? 1.894 -27.681 -20.766 1.00 49.38 172 LYS A C 1
ATOM 1387 O O . LYS A 1 172 ? 2.144 -28.815 -21.175 1.00 49.38 172 LYS A O 1
ATOM 1392 N N . ASN A 1 173 ? 1.787 -26.625 -21.570 1.00 45.78 173 ASN A N 1
ATOM 1393 C CA . ASN A 1 173 ? 2.248 -26.682 -22.953 1.00 45.78 173 ASN A CA 1
ATOM 1394 C C . ASN A 1 173 ? 3.719 -27.125 -22.950 1.00 45.78 173 ASN A C 1
ATOM 1396 O O . ASN A 1 173 ? 4.576 -26.474 -22.356 1.00 45.78 173 ASN A O 1
ATOM 1400 N N . LYS A 1 174 ? 3.994 -28.272 -23.582 1.00 49.47 174 LYS A N 1
ATOM 1401 C CA . LYS A 1 174 ? 5.349 -28.798 -23.829 1.00 49.47 174 LYS A CA 1
ATOM 1402 C C . LYS A 1 174 ? 6.027 -28.116 -25.022 1.00 49.47 174 LYS A C 1
ATOM 1404 O O . LYS A 1 174 ? 7.041 -28.607 -25.510 1.00 49.47 174 LYS A O 1
ATOM 1409 N N . GLU A 1 175 ? 5.468 -27.018 -25.515 1.00 51.78 175 GLU A N 1
ATOM 1410 C CA . GLU A 1 175 ? 6.132 -26.195 -26.513 1.00 51.78 175 GLU A CA 1
ATOM 1411 C C . GLU A 1 175 ? 7.338 -25.538 -25.842 1.00 51.78 175 GLU A C 1
ATOM 1413 O O . GLU A 1 175 ? 7.204 -24.839 -24.835 1.00 51.78 175 GLU A O 1
ATOM 1418 N N . THR A 1 176 ? 8.536 -25.809 -26.366 1.00 49.09 176 THR A N 1
ATOM 1419 C CA . THR A 1 176 ? 9.721 -25.003 -26.061 1.00 49.09 176 THR A CA 1
ATOM 1420 C C . THR A 1 176 ? 9.331 -23.537 -26.225 1.00 49.09 176 THR A C 1
ATOM 1422 O O . THR A 1 176 ? 8.831 -23.197 -27.301 1.00 49.09 176 THR A O 1
ATOM 1425 N N . PRO A 1 177 ? 9.506 -22.688 -25.190 1.00 53.88 177 PRO A N 1
ATOM 1426 C CA . PRO A 1 177 ? 9.122 -21.291 -25.277 1.00 53.88 177 PRO A CA 1
ATOM 1427 C C . PRO A 1 177 ? 9.740 -20.690 -26.543 1.00 53.88 177 PRO A C 1
ATOM 1429 O O . PRO A 1 177 ? 10.935 -20.921 -26.768 1.00 53.88 177 PRO A O 1
ATOM 1432 N N . PRO A 1 178 ? 8.972 -19.969 -27.380 1.00 58.88 178 PRO A N 1
ATOM 1433 C CA . PRO A 1 178 ? 9.562 -19.218 -28.481 1.00 58.88 178 PRO A CA 1
ATOM 1434 C C . PRO A 1 178 ? 10.699 -18.368 -27.914 1.00 58.88 178 PRO A C 1
ATOM 1436 O O . PRO A 1 178 ? 10.565 -17.866 -26.799 1.00 58.88 178 PRO A O 1
ATOM 1439 N N . GLU A 1 179 ? 11.820 -18.265 -28.635 1.00 56.69 179 GLU A N 1
ATOM 1440 C CA . GLU A 1 179 ? 12.990 -17.497 -28.203 1.00 56.69 179 GLU A CA 1
ATOM 1441 C C . GLU A 1 179 ? 12.535 -16.092 -27.785 1.00 56.69 179 GLU A C 1
ATOM 1443 O O . GLU A 1 179 ? 12.161 -15.259 -28.609 1.00 56.69 179 GLU A O 1
ATOM 1448 N N . THR A 1 180 ? 12.425 -15.879 -26.474 1.00 62.88 180 THR A N 1
ATOM 1449 C CA . THR A 1 180 ? 11.741 -14.708 -25.936 1.00 62.88 180 THR A CA 1
ATOM 1450 C C . THR A 1 180 ? 12.658 -13.505 -26.058 1.00 62.88 180 THR A C 1
ATOM 1452 O O . THR A 1 180 ? 13.757 -13.525 -25.496 1.00 62.88 180 THR A O 1
ATOM 1455 N N . ASP A 1 181 ? 12.200 -12.454 -26.738 1.00 76.94 181 ASP A N 1
ATOM 1456 C CA . ASP A 1 181 ? 12.916 -11.182 -26.815 1.00 76.94 181 ASP A CA 1
ATOM 1457 C C . ASP A 1 181 ? 13.055 -10.585 -25.407 1.00 76.94 181 ASP A C 1
ATOM 1459 O O . ASP A 1 181 ? 12.106 -10.072 -24.808 1.00 76.94 181 ASP A O 1
ATOM 1463 N N . LYS A 1 182 ? 14.269 -10.682 -24.863 1.00 75.19 182 LYS A N 1
ATOM 1464 C CA . LYS A 1 182 ? 14.592 -10.212 -23.514 1.00 75.19 182 LYS A CA 1
ATOM 1465 C C . LYS A 1 182 ? 14.432 -8.697 -23.386 1.00 75.19 182 LYS A C 1
ATOM 1467 O O . LYS A 1 182 ? 14.052 -8.230 -22.315 1.00 75.19 182 LYS A O 1
ATOM 1472 N N . VAL A 1 183 ? 14.689 -7.937 -24.455 1.00 75.12 183 VAL A N 1
ATOM 1473 C CA . VAL A 1 183 ? 14.537 -6.474 -24.467 1.00 75.12 183 VAL A CA 1
ATOM 1474 C C . VAL A 1 183 ? 13.061 -6.112 -24.417 1.00 75.12 183 VAL A C 1
ATOM 1476 O O . VAL A 1 183 ? 12.656 -5.313 -23.573 1.00 75.12 183 VAL A O 1
ATOM 1479 N N . MET A 1 184 ? 12.249 -6.748 -25.264 1.00 74.81 184 MET A N 1
ATOM 1480 C CA . MET A 1 184 ? 10.803 -6.524 -25.280 1.00 74.81 184 MET A CA 1
ATOM 1481 C C . MET A 1 184 ? 10.164 -6.893 -23.937 1.00 74.81 184 MET A C 1
ATOM 1483 O O . MET A 1 184 ? 9.403 -6.099 -23.387 1.00 74.81 184 MET A O 1
ATOM 1487 N N . ASN A 1 185 ? 10.529 -8.041 -23.362 1.00 78.56 185 ASN A N 1
ATOM 1488 C CA . ASN A 1 185 ? 10.026 -8.471 -22.057 1.00 78.56 185 ASN A CA 1
ATOM 1489 C C . ASN A 1 185 ? 10.420 -7.504 -20.932 1.00 78.56 185 ASN A C 1
ATOM 1491 O O . ASN A 1 185 ? 9.594 -7.184 -20.079 1.00 78.56 185 ASN A O 1
ATOM 1495 N N . CYS A 1 186 ? 11.663 -7.009 -20.932 1.00 80.50 186 CYS A N 1
ATOM 1496 C CA . CYS A 1 186 ? 12.109 -5.997 -19.973 1.00 80.50 186 CYS A CA 1
ATOM 1497 C C . CYS A 1 186 ? 11.276 -4.716 -20.102 1.00 80.50 186 CYS A C 1
ATOM 1499 O O . CYS A 1 186 ? 10.740 -4.226 -19.109 1.00 80.50 186 CYS A O 1
ATOM 1501 N N . GLY A 1 187 ? 11.096 -4.218 -21.330 1.00 79.25 187 GLY A N 1
ATOM 1502 C CA . GLY A 1 187 ? 10.280 -3.037 -21.608 1.00 79.25 187 GLY A CA 1
ATOM 1503 C C . GLY A 1 187 ? 8.825 -3.204 -21.163 1.00 79.25 187 GLY A C 1
ATOM 1504 O O . GLY A 1 187 ? 8.275 -2.317 -20.511 1.00 79.25 187 GLY A O 1
ATOM 1505 N N . GLN A 1 188 ? 8.217 -4.359 -21.446 1.00 80.81 188 GLN A N 1
ATOM 1506 C CA . GLN A 1 188 ? 6.866 -4.691 -20.993 1.00 80.81 188 GLN A CA 1
ATOM 1507 C C . GLN A 1 188 ? 6.774 -4.719 -19.466 1.00 80.81 188 GLN A C 1
ATOM 1509 O O . GLN A 1 188 ? 5.901 -4.061 -18.910 1.00 80.81 188 GLN A O 1
ATOM 1514 N N . MET A 1 189 ? 7.706 -5.379 -18.773 1.00 83.69 189 MET A N 1
ATOM 1515 C CA . MET A 1 189 ? 7.708 -5.415 -17.307 1.00 83.69 189 MET A CA 1
ATOM 1516 C C . MET A 1 189 ? 7.899 -4.026 -16.681 1.00 83.69 189 MET A C 1
ATOM 1518 O O . MET A 1 189 ? 7.245 -3.711 -15.686 1.00 83.69 189 MET A O 1
ATOM 1522 N N . VAL A 1 190 ? 8.770 -3.184 -17.248 1.00 85.06 190 VAL A N 1
ATOM 1523 C CA . VAL A 1 190 ? 8.957 -1.791 -16.801 1.00 85.06 190 VAL A CA 1
ATOM 1524 C C . VAL A 1 190 ? 7.649 -1.013 -16.925 1.00 85.06 190 VAL A C 1
ATOM 1526 O O . VAL A 1 190 ? 7.267 -0.310 -15.989 1.00 85.06 190 VAL A O 1
ATOM 1529 N N . LEU A 1 191 ? 6.953 -1.146 -18.056 1.00 86.69 191 LEU A N 1
ATOM 1530 C CA . LEU A 1 191 ? 5.680 -0.470 -18.288 1.00 86.69 191 LEU A CA 1
ATOM 1531 C C . LEU A 1 191 ? 4.580 -1.005 -17.370 1.00 86.69 191 LEU A C 1
ATOM 1533 O O . LEU A 1 191 ? 3.931 -0.216 -16.692 1.00 86.69 191 LEU A O 1
ATOM 1537 N N . GLU A 1 192 ? 4.390 -2.321 -17.299 1.00 87.50 192 GLU A N 1
ATOM 1538 C CA . GLU A 1 192 ? 3.352 -2.949 -16.477 1.00 87.50 192 GLU A CA 1
ATOM 1539 C C . GLU A 1 192 ? 3.516 -2.605 -14.997 1.00 87.50 192 GLU A C 1
ATOM 1541 O O . GLU A 1 192 ? 2.597 -2.074 -14.366 1.00 87.50 192 GLU A O 1
ATOM 1546 N N . LEU A 1 193 ? 4.702 -2.855 -14.437 1.00 89.44 193 LEU A N 1
ATOM 1547 C CA . LEU A 1 193 ? 4.953 -2.597 -13.023 1.00 89.44 193 LEU A CA 1
ATOM 1548 C C . LEU A 1 193 ? 5.020 -1.089 -12.733 1.00 89.44 193 LEU A C 1
ATOM 1550 O O . LEU A 1 193 ? 4.637 -0.657 -11.647 1.00 89.44 193 LEU A O 1
ATOM 1554 N N . GLY A 1 194 ? 5.477 -0.278 -13.692 1.00 89.19 194 GLY A N 1
ATOM 1555 C CA . GLY A 1 194 ? 5.635 1.167 -13.532 1.00 89.19 194 GLY A CA 1
ATOM 1556 C C . GLY A 1 194 ? 4.296 1.893 -13.566 1.00 89.19 194 GLY A C 1
ATOM 1557 O O . GLY A 1 194 ? 4.051 2.778 -12.744 1.00 89.19 194 GLY A O 1
ATOM 1558 N N . LEU A 1 195 ? 3.399 1.479 -14.465 1.00 91.94 195 LEU A N 1
ATOM 1559 C CA . LEU A 1 195 ? 2.018 1.953 -14.499 1.00 91.94 195 LEU A CA 1
ATOM 1560 C C . LEU A 1 195 ? 1.270 1.515 -13.240 1.00 91.94 195 LEU A C 1
ATOM 1562 O O . LEU A 1 195 ? 0.639 2.353 -12.605 1.00 91.94 195 LEU A O 1
ATOM 1566 N N . LEU A 1 196 ? 1.411 0.254 -12.814 1.00 92.69 196 LEU A N 1
ATOM 1567 C CA . LEU A 1 196 ? 0.810 -0.220 -11.564 1.00 92.69 196 LEU A CA 1
ATOM 1568 C C . LEU A 1 196 ? 1.302 0.589 -10.350 1.00 92.69 196 LEU A C 1
ATOM 1570 O O . LEU A 1 196 ? 0.494 1.010 -9.524 1.00 92.69 196 LEU A O 1
ATOM 1574 N N . PHE A 1 197 ? 2.606 0.866 -10.259 1.00 93.94 197 PHE A N 1
ATOM 1575 C CA . PHE A 1 197 ? 3.172 1.706 -9.202 1.00 93.94 197 PHE A CA 1
ATOM 1576 C C . PHE A 1 197 ? 2.615 3.135 -9.228 1.00 93.94 197 PHE A C 1
ATOM 1578 O O . PHE A 1 197 ? 2.263 3.686 -8.185 1.00 93.94 197 PHE A O 1
ATOM 1585 N N . LYS A 1 198 ? 2.496 3.734 -10.416 1.00 93.38 198 LYS A N 1
ATOM 1586 C CA . LYS A 1 198 ? 1.933 5.078 -10.572 1.00 93.38 198 LYS A CA 1
ATOM 1587 C C . LYS A 1 198 ? 0.463 5.132 -10.151 1.00 93.38 198 LYS A C 1
ATOM 1589 O O . LYS A 1 198 ? 0.080 6.037 -9.418 1.00 93.38 198 LYS A O 1
ATOM 1594 N N . GLU A 1 199 ? -0.327 4.133 -10.528 1.00 95.25 199 GLU A N 1
ATOM 1595 C CA . GLU A 1 199 ? -1.729 4.021 -10.116 1.00 95.25 199 GLU A CA 1
ATOM 1596 C C . GLU A 1 199 ? -1.876 3.847 -8.595 1.00 95.25 199 GLU A C 1
ATOM 1598 O O . GLU A 1 199 ? -2.785 4.424 -7.995 1.00 95.25 199 GLU A O 1
ATOM 1603 N N . LEU A 1 200 ? -0.963 3.111 -7.946 1.00 94.75 200 LEU A N 1
ATOM 1604 C CA . LEU A 1 200 ? -0.914 3.019 -6.481 1.00 94.75 200 LEU A CA 1
ATOM 1605 C C . LEU A 1 200 ? -0.633 4.385 -5.835 1.00 94.75 200 LEU A C 1
ATOM 1607 O O . LEU A 1 200 ? -1.279 4.732 -4.848 1.00 94.75 200 LEU A O 1
ATOM 1611 N N . LEU A 1 201 ? 0.291 5.175 -6.394 1.00 94.31 201 LEU A N 1
ATOM 1612 C CA . LEU A 1 201 ? 0.565 6.537 -5.920 1.00 94.31 201 LEU A CA 1
ATOM 1613 C C . LEU A 1 201 ? -0.629 7.476 -6.112 1.00 94.31 201 LEU A C 1
ATOM 1615 O O . LEU A 1 201 ? -0.881 8.324 -5.256 1.00 94.31 201 LEU A O 1
ATOM 1619 N N . ASP A 1 202 ? -1.359 7.337 -7.215 1.00 94.81 202 ASP A N 1
ATOM 1620 C CA . ASP A 1 202 ? -2.530 8.168 -7.490 1.00 94.81 202 ASP A CA 1
ATOM 1621 C C . ASP A 1 202 ? -3.679 7.850 -6.524 1.00 94.81 202 ASP A C 1
ATOM 1623 O O . ASP A 1 202 ? -4.308 8.772 -6.005 1.00 94.81 202 ASP A O 1
ATOM 1627 N N . VAL A 1 203 ? -3.887 6.573 -6.178 1.00 94.88 203 VAL A N 1
ATOM 1628 C CA . VAL A 1 203 ? -4.841 6.188 -5.121 1.00 94.88 203 VAL A CA 1
ATOM 1629 C C . VAL A 1 203 ? -4.460 6.771 -3.759 1.00 94.88 203 VAL A C 1
ATOM 1631 O O . VAL A 1 203 ? -5.344 7.138 -2.992 1.00 94.88 203 VAL A O 1
ATOM 1634 N N . CYS A 1 204 ? -3.169 6.930 -3.455 1.00 93.69 204 CYS A N 1
ATOM 1635 C CA . CYS A 1 204 ? -2.753 7.576 -2.208 1.00 93.69 204 CYS A CA 1
ATOM 1636 C C . CYS A 1 204 ? -3.160 9.054 -2.111 1.00 93.69 204 CYS A C 1
ATOM 1638 O O . CYS A 1 204 ? -3.351 9.546 -1.002 1.00 93.69 204 CYS A O 1
ATOM 1640 N N . LYS A 1 205 ? -3.290 9.751 -3.247 1.00 93.25 205 LYS A N 1
ATOM 1641 C CA . LYS A 1 205 ? -3.717 11.161 -3.312 1.00 93.25 205 LYS A CA 1
ATOM 1642 C C . LYS A 1 205 ? -5.232 11.302 -3.360 1.00 93.25 205 LYS A C 1
ATOM 1644 O O . LYS A 1 205 ? -5.797 12.203 -2.735 1.00 93.25 205 LYS A O 1
ATOM 1649 N N . SER A 1 206 ? -5.872 10.401 -4.101 1.00 92.50 206 SER A N 1
ATOM 1650 C CA . SER A 1 206 ? -7.315 10.359 -4.322 1.00 92.50 206 SER A CA 1
ATOM 1651 C C . SER A 1 206 ? -7.834 8.951 -4.003 1.00 92.50 206 SER A C 1
ATOM 1653 O O . SER A 1 206 ? -7.913 8.100 -4.896 1.00 92.50 206 SER A O 1
ATOM 1655 N N . PRO A 1 207 ? -8.126 8.662 -2.719 1.00 92.12 207 PRO A N 1
ATOM 1656 C CA . PRO A 1 207 ? -8.543 7.334 -2.294 1.00 92.12 207 PRO A CA 1
ATOM 1657 C C . PRO A 1 207 ? -9.880 6.928 -2.916 1.00 92.12 207 PRO A C 1
ATOM 1659 O O . PRO A 1 207 ? -10.932 7.466 -2.578 1.00 92.12 207 PRO A O 1
ATOM 1662 N N . ASP A 1 208 ? -9.838 5.931 -3.795 1.00 92.38 208 ASP A N 1
ATOM 1663 C CA . ASP A 1 208 ? -11.015 5.264 -4.348 1.00 92.38 208 ASP A CA 1
ATOM 1664 C C . ASP A 1 208 ? -10.966 3.782 -3.969 1.00 92.38 208 ASP A C 1
ATOM 1666 O O . ASP A 1 208 ? -10.025 3.063 -4.320 1.00 92.38 208 ASP A O 1
ATOM 1670 N N . GLN A 1 209 ? -11.983 3.316 -3.239 1.00 92.25 209 GLN A N 1
ATOM 1671 C CA . GLN A 1 209 ? -12.042 1.947 -2.726 1.00 92.25 209 GLN A CA 1
ATOM 1672 C C . GLN A 1 209 ? -12.025 0.910 -3.851 1.00 92.25 209 GLN A C 1
ATOM 1674 O O . GLN A 1 209 ? -11.278 -0.066 -3.786 1.00 92.25 209 GLN A O 1
ATOM 1679 N N . LYS A 1 210 ? -12.827 1.099 -4.901 1.00 93.44 210 LYS A N 1
ATOM 1680 C CA . LYS A 1 210 ? -12.952 0.122 -5.988 1.00 93.44 210 LYS A CA 1
ATOM 1681 C C . LYS A 1 210 ? -11.633 -0.007 -6.747 1.00 93.44 210 LYS A C 1
ATOM 1683 O O . LYS A 1 210 ? -11.174 -1.125 -7.004 1.00 93.44 210 LYS A O 1
ATOM 1688 N N . LYS A 1 211 ? -11.014 1.131 -7.059 1.00 94.31 211 LYS A N 1
ATOM 1689 C CA . LYS A 1 211 ? -9.709 1.223 -7.708 1.00 94.31 211 LYS A CA 1
ATOM 1690 C C . LYS A 1 211 ? -8.631 0.589 -6.837 1.00 94.31 211 LYS A C 1
ATOM 1692 O O . LYS A 1 211 ? -7.900 -0.271 -7.322 1.00 94.31 211 LYS A O 1
ATOM 1697 N N . LEU A 1 212 ? -8.586 0.916 -5.544 1.00 95.25 212 LEU A N 1
ATOM 1698 C CA . LEU A 1 212 ? -7.639 0.325 -4.598 1.00 95.25 212 LEU A CA 1
ATOM 1699 C C . LEU A 1 212 ? -7.741 -1.205 -4.586 1.00 95.25 212 LEU A C 1
ATOM 1701 O O . LEU A 1 212 ? -6.733 -1.881 -4.765 1.00 95.25 212 LEU A O 1
ATOM 1705 N N . LEU A 1 213 ? -8.944 -1.771 -4.442 1.00 95.00 213 LEU A N 1
ATOM 1706 C CA . LEU A 1 213 ? -9.128 -3.227 -4.420 1.00 95.00 213 LEU A CA 1
ATOM 1707 C C . LEU A 1 213 ? -8.658 -3.892 -5.721 1.00 95.00 213 LEU A C 1
ATOM 1709 O O . LEU A 1 213 ? -8.106 -4.994 -5.685 1.00 95.00 213 LEU A O 1
ATOM 1713 N N . GLN A 1 214 ? -8.850 -3.242 -6.871 1.00 95.12 214 GLN A N 1
ATOM 1714 C CA . GLN A 1 214 ? -8.342 -3.740 -8.148 1.00 95.12 214 GLN A CA 1
ATOM 1715 C C . GLN A 1 214 ? -6.813 -3.706 -8.201 1.00 95.12 214 GLN A C 1
ATOM 1717 O O . GLN A 1 214 ? -6.202 -4.709 -8.574 1.00 95.12 214 GLN A O 1
ATOM 1722 N N . LEU A 1 215 ? -6.189 -2.597 -7.803 1.00 95.38 215 LEU A N 1
ATOM 1723 C CA . LEU A 1 215 ? -4.731 -2.472 -7.782 1.00 95.38 215 LEU A CA 1
ATOM 1724 C C . LEU A 1 215 ? -4.109 -3.479 -6.817 1.00 95.38 215 LEU A C 1
ATOM 1726 O O . LEU A 1 215 ? -3.171 -4.176 -7.184 1.00 95.38 215 LEU A O 1
ATOM 1730 N N . LEU A 1 216 ? -4.689 -3.650 -5.629 1.00 95.31 216 LEU A N 1
ATOM 1731 C CA . LEU A 1 216 ? -4.230 -4.618 -4.639 1.00 95.31 216 LEU A CA 1
ATOM 1732 C C . LEU A 1 216 ? -4.261 -6.059 -5.166 1.00 95.31 216 LEU A C 1
ATOM 1734 O O . LEU A 1 216 ? -3.319 -6.807 -4.921 1.00 95.31 216 LEU A O 1
ATOM 1738 N N . LYS A 1 217 ? -5.277 -6.453 -5.948 1.00 94.25 217 LYS A N 1
ATOM 1739 C CA . LYS A 1 217 ? -5.305 -7.780 -6.594 1.00 94.25 217 LYS A CA 1
ATOM 1740 C C . LYS A 1 217 ? -4.101 -8.002 -7.515 1.00 94.25 217 LYS A C 1
ATOM 1742 O O . LYS A 1 217 ? -3.530 -9.089 -7.492 1.00 94.25 217 LYS A O 1
ATOM 1747 N N . HIS A 1 218 ? -3.701 -6.986 -8.280 1.00 93.00 218 HIS A N 1
ATOM 1748 C CA . HIS A 1 218 ? -2.524 -7.058 -9.150 1.00 93.00 218 HIS A CA 1
ATOM 1749 C C . HIS A 1 218 ? -1.228 -7.006 -8.333 1.00 93.00 218 HIS A C 1
ATOM 1751 O O . HIS A 1 218 ? -0.344 -7.836 -8.514 1.00 93.00 218 HIS A O 1
ATOM 1757 N N . SER A 1 219 ? -1.127 -6.111 -7.352 1.00 92.62 219 SER A N 1
ATOM 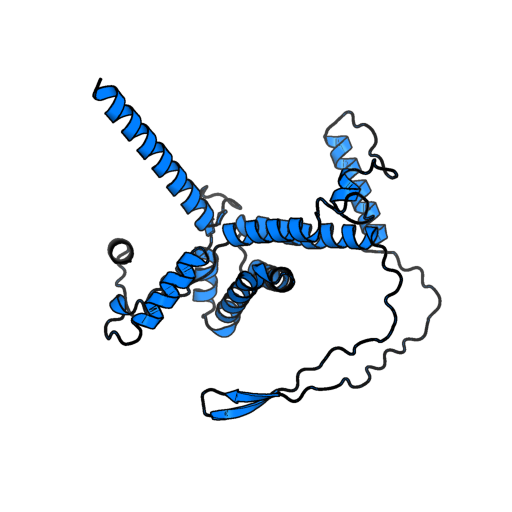1758 C CA . SER A 1 219 ? 0.047 -6.026 -6.477 1.00 92.62 219 SER A CA 1
ATOM 1759 C C . SER A 1 219 ? 0.289 -7.321 -5.701 1.00 92.62 219 SER A C 1
ATOM 1761 O O . SER A 1 219 ? 1.434 -7.721 -5.501 1.00 92.62 219 SER A O 1
ATOM 1763 N N . MET A 1 220 ? -0.774 -8.026 -5.304 1.00 93.31 220 MET A N 1
ATOM 1764 C CA . MET A 1 220 ? -0.689 -9.318 -4.624 1.00 93.31 220 MET A CA 1
ATOM 1765 C C . MET A 1 220 ? 0.047 -10.371 -5.460 1.00 93.31 220 MET A C 1
ATOM 1767 O O . MET A 1 220 ? 0.846 -11.123 -4.900 1.00 93.31 220 MET A O 1
ATOM 1771 N N . THR A 1 221 ? -0.184 -10.436 -6.778 1.00 90.44 221 THR A N 1
ATOM 1772 C CA . THR A 1 221 ? 0.501 -11.413 -7.642 1.00 90.44 221 THR A CA 1
ATOM 1773 C C . THR A 1 221 ? 1.986 -11.081 -7.767 1.00 90.44 221 THR A C 1
ATOM 1775 O O . THR A 1 221 ? 2.821 -11.977 -7.632 1.00 90.44 221 THR A O 1
ATOM 1778 N N . VAL A 1 222 ? 2.322 -9.793 -7.896 1.00 89.88 222 VAL A N 1
ATOM 1779 C CA . VAL A 1 222 ? 3.706 -9.293 -7.924 1.00 89.88 222 VAL A CA 1
ATOM 1780 C C . VAL A 1 222 ? 4.439 -9.634 -6.623 1.00 89.88 222 VAL A C 1
ATOM 1782 O O . VAL A 1 222 ? 5.515 -10.232 -6.649 1.00 89.88 222 VAL A O 1
ATOM 1785 N N . PHE A 1 223 ? 3.835 -9.344 -5.467 1.00 90.62 223 PHE A N 1
ATOM 1786 C CA . PHE A 1 223 ? 4.421 -9.684 -4.169 1.00 90.62 223 PHE A CA 1
ATOM 1787 C C . PHE A 1 223 ? 4.541 -11.191 -3.950 1.00 90.62 223 PHE A C 1
ATOM 1789 O O . PHE A 1 223 ? 5.512 -11.644 -3.348 1.00 90.62 223 PHE A O 1
ATOM 1796 N N . LYS A 1 224 ? 3.587 -11.987 -4.444 1.00 88.38 224 LYS A N 1
ATOM 1797 C CA . LYS A 1 224 ? 3.629 -13.447 -4.312 1.00 88.38 224 LYS A CA 1
ATOM 1798 C C . LYS A 1 224 ? 4.738 -14.075 -5.156 1.00 88.38 224 LYS A C 1
ATOM 1800 O O . LYS A 1 224 ? 5.314 -15.074 -4.724 1.00 88.38 224 LYS A O 1
ATOM 1805 N N . ALA A 1 225 ? 5.045 -13.498 -6.319 1.00 84.19 225 ALA A N 1
ATOM 1806 C CA . ALA A 1 225 ? 6.111 -13.974 -7.197 1.00 84.19 225 ALA A CA 1
ATOM 1807 C C . ALA A 1 225 ? 7.504 -13.890 -6.538 1.00 84.19 225 ALA A C 1
ATOM 1809 O O . ALA A 1 225 ? 8.379 -14.702 -6.835 1.00 84.19 225 ALA A O 1
ATOM 1810 N N . LYS A 1 226 ? 7.708 -12.960 -5.594 1.00 79.38 226 LYS A N 1
ATOM 1811 C CA . LYS A 1 226 ? 8.927 -12.860 -4.776 1.00 79.38 226 LYS A CA 1
ATOM 1812 C C . LYS A 1 226 ? 8.735 -13.547 -3.423 1.00 79.38 226 LYS A C 1
ATOM 1814 O O . LYS A 1 226 ? 7.983 -13.080 -2.572 1.00 79.38 226 LYS A O 1
ATOM 1819 N N . SER A 1 227 ? 9.487 -14.621 -3.175 1.00 67.38 227 SER A N 1
ATOM 1820 C CA . SER A 1 227 ? 9.402 -15.420 -1.938 1.00 67.38 227 SER A CA 1
ATOM 1821 C C . SER A 1 227 ? 9.473 -14.578 -0.657 1.00 67.38 227 SER A C 1
ATOM 1823 O O . SER A 1 227 ? 8.657 -14.771 0.247 1.00 67.38 227 SER A O 1
ATOM 1825 N N . ASN A 1 228 ? 10.385 -13.603 -0.608 1.00 74.31 228 ASN A N 1
ATOM 1826 C CA . ASN A 1 228 ? 10.634 -12.772 0.575 1.00 74.31 228 ASN A CA 1
ATOM 1827 C C . ASN A 1 228 ? 9.507 -11.768 0.867 1.00 74.31 228 ASN A C 1
ATOM 1829 O O . ASN A 1 228 ? 9.349 -11.350 2.011 1.00 74.31 228 ASN A O 1
ATOM 1833 N N . ASN A 1 229 ? 8.681 -11.440 -0.130 1.00 80.44 229 ASN A N 1
ATOM 1834 C CA . ASN A 1 229 ? 7.614 -10.445 -0.009 1.00 80.44 229 ASN A CA 1
ATOM 1835 C C . ASN A 1 229 ? 6.223 -11.091 -0.017 1.00 80.44 229 ASN A C 1
ATOM 1837 O O . ASN A 1 229 ? 5.208 -10.400 0.056 1.00 80.44 229 ASN A O 1
ATOM 1841 N N . SER A 1 230 ? 6.164 -12.425 -0.013 1.00 83.38 230 SER A N 1
ATOM 1842 C CA . SER A 1 230 ? 4.917 -13.188 0.058 1.00 83.38 230 SER A CA 1
ATOM 1843 C C . SER A 1 230 ? 4.062 -12.843 1.283 1.00 83.38 230 SER A C 1
ATOM 1845 O O . SER A 1 230 ? 2.843 -12.983 1.225 1.00 83.38 230 SER A O 1
ATOM 1847 N N . LYS A 1 231 ? 4.665 -12.319 2.360 1.00 84.94 231 LYS A N 1
ATOM 1848 C CA . LYS A 1 231 ? 3.943 -11.785 3.524 1.00 84.94 231 LYS A CA 1
ATOM 1849 C C . LYS A 1 231 ? 3.003 -10.638 3.151 1.00 84.94 231 LYS A C 1
ATOM 1851 O O . LYS A 1 231 ? 1.838 -10.685 3.525 1.00 84.94 231 LYS A O 1
ATOM 1856 N N . TYR A 1 232 ? 3.454 -9.683 2.334 1.00 87.88 232 TYR A N 1
ATOM 1857 C CA . TYR A 1 232 ? 2.594 -8.610 1.824 1.00 87.88 232 TYR A CA 1
ATOM 1858 C C . TYR A 1 232 ? 1.460 -9.162 0.961 1.00 87.88 232 TYR A C 1
ATOM 1860 O O . TYR A 1 232 ? 0.329 -8.707 1.082 1.00 87.88 232 TYR A O 1
ATOM 1868 N N . ALA A 1 233 ? 1.717 -10.199 0.158 1.00 90.50 233 ALA A N 1
ATOM 1869 C CA . ALA A 1 233 ? 0.650 -10.862 -0.589 1.00 90.50 233 ALA A CA 1
ATOM 1870 C C . ALA A 1 233 ? -0.415 -11.474 0.343 1.00 90.50 233 ALA A C 1
ATOM 1872 O O . ALA A 1 233 ? -1.605 -11.360 0.059 1.00 90.50 233 ALA A O 1
ATOM 1873 N N . PHE A 1 234 ? -0.017 -12.071 1.473 1.00 88.62 234 PHE A N 1
ATOM 1874 C CA . PHE A 1 234 ? -0.961 -12.575 2.475 1.00 88.62 234 PHE A CA 1
ATOM 1875 C C . PHE A 1 234 ? -1.749 -11.457 3.168 1.00 88.62 234 PHE A C 1
ATOM 1877 O O . PHE A 1 234 ? -2.954 -11.613 3.363 1.00 88.62 234 PHE A O 1
ATOM 1884 N N . GLU A 1 235 ? -1.109 -10.333 3.511 1.00 88.00 235 GLU A N 1
ATOM 1885 C CA . GLU A 1 235 ? -1.816 -9.175 4.080 1.00 88.00 235 GLU A CA 1
ATOM 1886 C C . GLU A 1 235 ? -2.850 -8.616 3.105 1.00 88.00 235 GLU A C 1
ATOM 1888 O O . GLU A 1 235 ? -4.001 -8.396 3.482 1.00 88.00 235 GLU A O 1
ATOM 1893 N N . ILE A 1 236 ? -2.464 -8.447 1.836 1.00 92.31 236 ILE A N 1
ATOM 1894 C CA . ILE A 1 236 ? -3.376 -8.001 0.786 1.00 92.31 236 ILE A CA 1
ATOM 1895 C C . ILE A 1 236 ? -4.532 -8.985 0.641 1.00 92.31 236 ILE A C 1
ATOM 1897 O O . ILE A 1 236 ? -5.688 -8.574 0.606 1.00 92.31 236 ILE A O 1
ATOM 1901 N N . HIS A 1 237 ? -4.247 -10.286 0.592 1.00 92.12 237 HIS A N 1
ATOM 1902 C CA . HIS A 1 237 ? -5.282 -11.304 0.465 1.00 92.12 237 HIS A CA 1
ATOM 1903 C C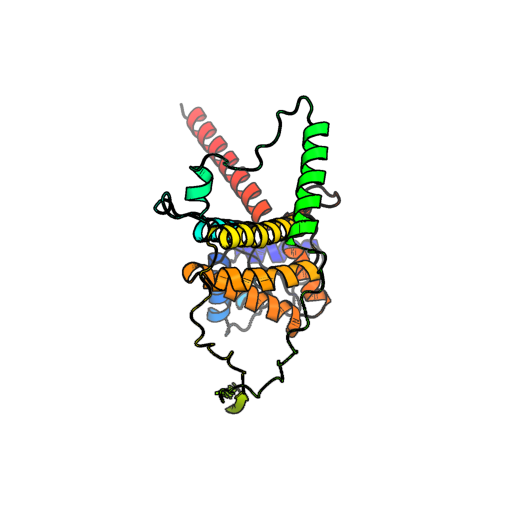 . HIS A 1 237 ? -6.293 -11.238 1.616 1.00 92.12 237 HIS A C 1
ATOM 1905 O O . HIS A 1 237 ? -7.502 -11.243 1.387 1.00 92.12 237 HIS A O 1
ATOM 1911 N N . ARG A 1 238 ? -5.805 -11.108 2.854 1.00 88.25 238 ARG A N 1
ATOM 1912 C CA . ARG A 1 238 ? -6.647 -10.953 4.043 1.00 88.25 238 ARG A CA 1
ATOM 1913 C C . ARG A 1 238 ? -7.501 -9.689 3.970 1.00 88.25 238 ARG A C 1
ATOM 1915 O O . ARG A 1 238 ? -8.694 -9.756 4.253 1.00 88.25 238 ARG A O 1
ATOM 1922 N N . PHE A 1 239 ? -6.908 -8.567 3.575 1.00 91.69 239 PHE A N 1
ATOM 1923 C CA . PHE A 1 239 ? -7.621 -7.305 3.401 1.00 91.69 239 PHE A CA 1
ATOM 1924 C C . PHE A 1 239 ? -8.716 -7.415 2.335 1.00 91.69 239 PHE A C 1
ATOM 1926 O O . PHE A 1 239 ? -9.846 -7.001 2.570 1.00 91.69 239 PHE A O 1
ATOM 1933 N N . LEU A 1 240 ? -8.425 -8.049 1.195 1.00 93.38 240 LEU A N 1
ATOM 1934 C CA . LEU A 1 240 ? -9.411 -8.294 0.141 1.00 93.38 240 LEU A CA 1
ATOM 1935 C C . LEU A 1 240 ? -10.578 -9.156 0.645 1.00 93.38 240 LEU A C 1
ATOM 1937 O O . LEU A 1 240 ? -11.726 -8.832 0.362 1.00 93.38 240 LEU A O 1
ATOM 1941 N N . ILE A 1 241 ? -10.314 -10.213 1.422 1.00 91.06 241 ILE A N 1
ATOM 1942 C CA . ILE A 1 241 ? -11.371 -11.033 2.044 1.00 91.06 241 ILE A CA 1
ATOM 1943 C C . ILE A 1 241 ? -12.218 -10.197 3.008 1.00 91.06 241 ILE A C 1
ATOM 1945 O O . ILE A 1 241 ? -13.443 -10.321 3.019 1.00 91.06 241 ILE A O 1
ATOM 1949 N N . GLN A 1 242 ? -11.587 -9.339 3.812 1.00 88.81 242 GLN A N 1
ATOM 1950 C CA . GLN A 1 242 ? -12.314 -8.462 4.727 1.00 88.81 242 GLN A CA 1
ATOM 1951 C C . GLN A 1 242 ? -13.248 -7.528 3.956 1.00 88.81 242 GLN A C 1
ATOM 1953 O O . GLN A 1 242 ? -14.436 -7.478 4.252 1.00 88.81 242 GLN A O 1
ATOM 1958 N N . GLN A 1 243 ? -12.723 -6.870 2.926 1.00 91.88 243 GLN A N 1
ATOM 1959 C CA . GLN A 1 243 ? -13.437 -5.891 2.109 1.00 91.88 243 GLN A CA 1
ATOM 1960 C C . GLN A 1 243 ? -14.559 -6.500 1.259 1.00 91.88 243 GLN A C 1
ATOM 1962 O O . GLN A 1 243 ? -15.577 -5.854 1.053 1.00 91.88 243 GLN A O 1
ATOM 1967 N N . ILE A 1 244 ? -14.378 -7.723 0.750 1.00 90.00 244 ILE A N 1
ATOM 1968 C CA . ILE A 1 244 ? -15.330 -8.357 -0.177 1.00 90.00 244 ILE A CA 1
ATOM 1969 C C . ILE A 1 244 ? -16.350 -9.234 0.558 1.00 90.00 244 ILE A C 1
ATOM 1971 O O . ILE A 1 244 ? -17.481 -9.364 0.100 1.00 90.00 244 ILE A O 1
ATOM 1975 N N . SER A 1 245 ? -15.952 -9.890 1.651 1.00 88.62 245 SER A N 1
ATOM 1976 C CA . SER A 1 245 ? -16.731 -10.996 2.227 1.00 88.62 245 SER A CA 1
ATOM 1977 C C . SER A 1 245 ? -17.074 -10.850 3.706 1.00 88.62 245 SER A C 1
ATOM 1979 O O . SER A 1 245 ? -17.925 -11.596 4.178 1.00 88.62 245 SER A O 1
ATOM 1981 N N . THR A 1 246 ? -16.397 -9.975 4.458 1.00 87.00 246 THR A N 1
ATOM 1982 C CA . THR A 1 246 ? -16.540 -9.940 5.929 1.00 87.00 246 THR A CA 1
ATOM 1983 C C . THR A 1 246 ? -17.183 -8.658 6.440 1.00 87.00 246 THR A C 1
ATOM 1985 O O . THR A 1 246 ? -17.993 -8.714 7.358 1.00 87.00 246 THR A O 1
ATOM 1988 N N . LEU A 1 247 ? -16.789 -7.512 5.888 1.00 86.56 247 LEU A N 1
ATOM 1989 C CA . LEU A 1 247 ? -17.252 -6.196 6.314 1.00 86.56 247 LEU A CA 1
ATOM 1990 C C . LEU A 1 247 ? -18.537 -5.815 5.577 1.00 86.56 247 LEU A C 1
ATOM 1992 O O . LEU A 1 247 ? -18.714 -6.161 4.408 1.00 86.56 247 LEU A O 1
ATOM 1996 N N . SER A 1 248 ? -19.411 -5.064 6.245 1.00 89.00 248 SER A N 1
ATOM 1997 C CA . SER A 1 248 ? -20.489 -4.348 5.560 1.00 89.00 248 SER A CA 1
ATOM 1998 C C . SER A 1 248 ? -19.921 -3.277 4.622 1.00 89.00 248 SER A C 1
ATOM 2000 O O . SER A 1 248 ? -18.786 -2.834 4.790 1.00 89.00 248 SER A O 1
ATOM 2002 N N . GLU A 1 249 ? -20.714 -2.810 3.654 1.00 89.50 249 GLU A N 1
ATOM 2003 C CA . GLU A 1 249 ? -20.279 -1.767 2.708 1.00 89.50 249 GLU A CA 1
ATOM 2004 C C . GLU A 1 249 ? -19.770 -0.507 3.421 1.00 89.50 249 GLU A C 1
ATOM 2006 O O . GLU A 1 249 ? -18.741 0.055 3.045 1.00 89.50 249 GLU A O 1
ATOM 2011 N N . LYS A 1 250 ? -20.457 -0.108 4.499 1.00 88.44 250 LYS A N 1
ATOM 2012 C CA . LYS A 1 250 ? -20.072 1.036 5.324 1.00 88.44 250 LYS A CA 1
ATOM 2013 C C . LYS A 1 250 ? -18.720 0.809 6.004 1.00 88.44 250 LYS A C 1
ATOM 2015 O O . LYS A 1 250 ? -17.827 1.636 5.856 1.00 88.44 250 LYS A O 1
ATOM 2020 N N . GLU A 1 251 ? -18.552 -0.311 6.705 1.00 87.38 251 GLU A N 1
ATOM 2021 C CA . GLU A 1 251 ? -17.292 -0.628 7.395 1.00 87.38 251 GLU A CA 1
ATOM 2022 C C . GLU A 1 251 ? -16.131 -0.767 6.404 1.00 87.38 251 GLU A C 1
ATOM 2024 O O . GLU A 1 251 ? -15.018 -0.323 6.670 1.00 87.38 251 GLU A O 1
ATOM 2029 N N . ALA A 1 252 ? -16.382 -1.371 5.242 1.00 89.69 252 ALA A N 1
ATOM 2030 C CA . ALA A 1 252 ? -15.386 -1.528 4.196 1.00 89.69 252 ALA A CA 1
ATOM 2031 C C . ALA A 1 252 ? -14.880 -0.159 3.704 1.00 89.69 252 ALA A C 1
ATOM 2033 O O . ALA A 1 252 ? -13.666 0.041 3.609 1.00 89.69 252 ALA A O 1
ATOM 2034 N N . ALA A 1 253 ? -15.796 0.788 3.465 1.00 89.56 253 ALA A N 1
ATOM 2035 C CA . ALA A 1 253 ? -15.467 2.154 3.069 1.00 89.56 253 ALA A CA 1
ATOM 2036 C C . ALA A 1 253 ? -14.717 2.922 4.171 1.00 89.56 253 ALA A C 1
ATOM 2038 O O . ALA A 1 253 ? -13.696 3.547 3.884 1.00 89.56 253 ALA A O 1
ATOM 2039 N N . GLU A 1 254 ? -15.170 2.835 5.425 1.00 87.69 254 GLU A N 1
ATOM 2040 C CA . GLU A 1 254 ? -14.517 3.477 6.579 1.00 87.69 254 GLU A CA 1
ATOM 2041 C C . GLU A 1 254 ? -13.081 2.979 6.767 1.00 87.69 254 GLU A C 1
ATOM 2043 O O . GLU A 1 254 ? -12.173 3.770 7.010 1.00 87.69 254 GLU A O 1
ATOM 2048 N N . VAL A 1 255 ? -12.849 1.678 6.583 1.00 88.62 255 VAL A N 1
ATOM 2049 C CA . VAL A 1 255 ? -11.510 1.084 6.659 1.00 88.62 255 VAL A CA 1
ATOM 2050 C C . VAL A 1 255 ? -10.593 1.636 5.576 1.00 88.62 255 VAL A C 1
ATOM 2052 O O . VAL A 1 255 ? -9.452 1.962 5.877 1.00 88.62 255 VAL A O 1
ATOM 2055 N N . VAL A 1 256 ? -11.069 1.768 4.332 1.00 90.62 256 VAL A N 1
ATOM 2056 C CA . VAL A 1 256 ? -10.260 2.369 3.260 1.00 90.62 256 VAL A CA 1
ATOM 2057 C C . VAL A 1 256 ? -9.975 3.836 3.550 1.00 90.62 256 VAL A C 1
ATOM 2059 O O . VAL A 1 256 ? -8.837 4.266 3.400 1.00 90.62 256 VAL A O 1
ATOM 2062 N N . GLN A 1 257 ? -10.973 4.598 3.996 1.00 88.38 257 GLN A N 1
ATOM 2063 C CA . GLN A 1 257 ? -10.787 6.003 4.357 1.00 88.38 257 GLN A CA 1
ATOM 2064 C C . GLN A 1 257 ? -9.776 6.166 5.498 1.00 88.38 257 GLN A C 1
ATOM 2066 O O . GLN A 1 257 ? -8.925 7.045 5.422 1.00 88.38 257 GLN A O 1
ATOM 2071 N N . GLY A 1 258 ? -9.807 5.282 6.499 1.00 87.69 258 GLY A N 1
ATOM 2072 C CA . GLY A 1 258 ? -8.874 5.280 7.629 1.00 87.69 258 GLY A CA 1
ATOM 2073 C C . GLY A 1 258 ? -7.410 5.020 7.258 1.00 87.69 258 GLY A C 1
ATOM 2074 O O . GLY A 1 258 ? -6.520 5.357 8.033 1.00 87.69 258 GLY A O 1
ATOM 2075 N N . MET A 1 259 ? -7.129 4.479 6.066 1.00 90.12 259 MET A N 1
ATOM 2076 C CA . MET A 1 259 ? -5.755 4.291 5.572 1.00 90.12 259 MET A CA 1
ATOM 2077 C C . MET A 1 259 ? -5.108 5.593 5.074 1.00 90.12 259 MET A C 1
ATOM 2079 O O . MET A 1 259 ? -3.907 5.616 4.790 1.00 90.12 259 MET A O 1
ATOM 2083 N N . PHE A 1 260 ? -5.880 6.674 4.940 1.00 92.50 260 PHE A N 1
ATOM 2084 C CA . PHE A 1 260 ? -5.417 7.940 4.383 1.00 92.50 260 PHE A CA 1
ATOM 2085 C C . PHE A 1 260 ? -5.811 9.121 5.268 1.00 92.50 260 PHE A C 1
ATOM 2087 O O . PHE A 1 260 ? -6.792 9.096 6.003 1.00 92.50 260 PHE A O 1
ATOM 2094 N N . VAL A 1 261 ? -5.049 10.204 5.162 1.00 92.19 261 VAL A N 1
ATOM 2095 C CA . VAL A 1 261 ? -5.321 11.468 5.843 1.00 92.19 261 VAL A CA 1
ATOM 2096 C C . VAL A 1 261 ? -5.150 12.621 4.867 1.00 92.19 261 VAL A C 1
ATOM 2098 O O . VAL A 1 261 ? -4.156 12.699 4.145 1.00 92.19 261 VAL A O 1
ATOM 2101 N N . ASN A 1 262 ? -6.119 13.536 4.840 1.00 93.12 262 ASN A N 1
ATOM 2102 C CA . ASN A 1 262 ? -5.999 14.770 4.072 1.00 93.12 262 ASN A CA 1
ATOM 2103 C C . ASN A 1 262 ? -5.323 15.843 4.925 1.00 93.12 262 ASN A C 1
ATOM 2105 O O . ASN A 1 262 ? -5.933 16.410 5.828 1.00 93.12 262 ASN A O 1
ATOM 2109 N N . THR A 1 263 ? -4.058 16.131 4.636 1.00 89.19 263 THR A N 1
ATOM 2110 C CA . THR A 1 263 ? -3.274 17.108 5.407 1.00 89.19 263 THR A CA 1
ATOM 2111 C C . THR A 1 263 ? -3.477 18.546 4.941 1.00 89.19 263 THR A C 1
ATOM 2113 O O . THR A 1 263 ? -3.096 19.478 5.645 1.00 89.19 263 THR A O 1
ATOM 2116 N N . THR A 1 264 ? -4.070 18.748 3.762 1.00 87.62 264 THR A N 1
ATOM 2117 C CA . THR A 1 264 ? -4.179 20.072 3.125 1.00 87.62 264 THR A CA 1
ATOM 2118 C C . THR A 1 264 ? -5.610 20.601 3.049 1.00 87.62 264 THR A C 1
ATOM 2120 O O . THR A 1 264 ? -5.802 21.784 2.776 1.00 87.62 264 THR A O 1
ATOM 2123 N N . GLY A 1 265 ? -6.609 19.735 3.240 1.00 87.88 265 GLY A N 1
ATOM 2124 C CA . GLY A 1 265 ? -8.030 20.037 3.045 1.00 87.88 265 GLY A CA 1
ATOM 2125 C C . GLY A 1 265 ? -8.441 20.222 1.579 1.00 87.88 265 GLY A C 1
ATOM 2126 O O . GLY A 1 265 ? -9.589 20.564 1.308 1.00 87.88 265 GLY A O 1
ATOM 2127 N N . LYS A 1 266 ? -7.524 20.020 0.623 1.00 91.50 266 LYS A N 1
ATOM 2128 C CA . LYS A 1 266 ? -7.773 20.189 -0.817 1.00 91.50 266 LYS A CA 1
ATOM 2129 C C . LYS A 1 266 ? -8.099 18.849 -1.494 1.00 91.50 266 LYS A C 1
ATOM 2131 O O . LYS A 1 266 ? -7.711 17.798 -0.968 1.00 91.50 266 LYS A O 1
ATOM 2136 N N . PRO A 1 267 ? -8.762 18.867 -2.669 1.00 88.62 267 PRO A N 1
ATOM 2137 C CA . PRO A 1 267 ? -8.820 17.704 -3.551 1.00 88.62 267 PRO A CA 1
ATOM 2138 C C . PRO A 1 267 ? -7.411 17.183 -3.852 1.00 88.62 267 PRO A C 1
ATOM 2140 O O . PRO A 1 267 ? -6.471 17.971 -3.948 1.00 88.62 267 PRO A O 1
ATOM 2143 N N . ASP A 1 268 ? -7.269 15.861 -3.947 1.00 90.00 268 ASP A N 1
ATOM 2144 C CA . ASP A 1 268 ? -5.993 15.155 -4.153 1.00 90.00 268 ASP A CA 1
ATOM 2145 C C . ASP A 1 268 ? -4.904 15.441 -3.096 1.00 90.00 268 ASP A C 1
ATOM 2147 O O . ASP A 1 268 ? -3.715 15.201 -3.309 1.00 90.00 268 ASP A O 1
ATOM 2151 N N . GLY A 1 269 ? -5.317 15.955 -1.934 1.00 90.56 269 GLY A N 1
ATOM 2152 C CA . GLY A 1 269 ? -4.455 16.305 -0.807 1.00 90.56 269 GLY A CA 1
ATOM 2153 C C . GLY A 1 269 ? -4.219 15.181 0.201 1.00 90.56 269 GLY A C 1
ATOM 2154 O O . GLY A 1 269 ? -3.719 15.459 1.295 1.00 90.56 269 GLY A O 1
ATOM 2155 N N . HIS A 1 270 ? -4.622 13.947 -0.116 1.00 94.94 270 HIS A N 1
ATOM 2156 C CA . HIS A 1 270 ? -4.450 12.812 0.785 1.00 94.94 270 HIS A CA 1
ATOM 2157 C C . HIS A 1 270 ? -3.021 12.278 0.743 1.00 94.94 270 HIS A C 1
ATOM 2159 O O . HIS A 1 270 ? -2.328 12.335 -0.275 1.00 94.94 270 HIS A O 1
ATOM 2165 N N . ILE A 1 271 ? -2.596 11.744 1.880 1.00 94.12 271 ILE A N 1
ATOM 2166 C CA . ILE A 1 271 ? -1.406 10.914 2.011 1.00 94.12 271 ILE A CA 1
ATOM 2167 C C . ILE A 1 271 ? -1.754 9.674 2.841 1.00 94.12 271 ILE A C 1
ATOM 2169 O O . ILE A 1 271 ? -2.725 9.709 3.602 1.00 94.12 271 ILE A O 1
ATOM 2173 N N . PRO A 1 272 ? -0.976 8.587 2.740 1.00 94.12 272 PRO A N 1
ATOM 2174 C CA . PRO A 1 272 ? -1.108 7.451 3.646 1.00 94.12 272 PRO A CA 1
ATOM 2175 C C . PRO A 1 272 ? -0.991 7.868 5.119 1.00 94.12 272 PRO A C 1
ATOM 2177 O O . PRO A 1 272 ? -0.150 8.703 5.470 1.00 94.12 272 PRO A O 1
ATOM 2180 N N . ALA A 1 273 ? -1.826 7.289 5.981 1.00 90.75 273 ALA A N 1
ATOM 2181 C CA . ALA A 1 273 ? -1.852 7.606 7.409 1.00 90.75 273 ALA A CA 1
ATOM 2182 C C . ALA A 1 273 ? -0.509 7.298 8.099 1.00 90.75 273 ALA A C 1
ATOM 2184 O O . ALA A 1 273 ? -0.028 8.080 8.924 1.00 90.75 273 ALA A O 1
ATOM 2185 N N . ASP A 1 274 ? 0.152 6.209 7.704 1.00 89.75 274 ASP A N 1
ATOM 2186 C CA . ASP A 1 274 ? 1.483 5.845 8.188 1.00 89.75 274 ASP A CA 1
ATOM 2187 C C . ASP A 1 274 ? 2.577 6.832 7.766 1.00 89.75 274 ASP A C 1
ATOM 2189 O O . ASP A 1 274 ? 3.452 7.148 8.572 1.00 89.75 274 ASP A O 1
ATOM 2193 N N . LEU A 1 275 ? 2.503 7.403 6.561 1.00 90.88 275 LEU A N 1
ATOM 2194 C CA . LEU A 1 275 ? 3.435 8.455 6.138 1.00 90.88 275 LEU A CA 1
ATOM 2195 C C . LEU A 1 275 ? 3.300 9.712 7.007 1.00 90.88 275 LEU A C 1
ATOM 2197 O O . LEU A 1 275 ? 4.300 10.316 7.405 1.00 90.88 275 LEU A O 1
ATOM 2201 N N . GLN A 1 276 ? 2.068 10.094 7.350 1.00 90.94 276 GLN A N 1
ATOM 2202 C CA . GLN A 1 276 ? 1.841 11.200 8.278 1.00 90.94 276 GLN A CA 1
ATOM 2203 C C . GLN A 1 276 ? 2.441 10.898 9.655 1.00 90.94 276 GLN A C 1
ATOM 2205 O O . GLN A 1 276 ? 3.077 11.763 10.264 1.00 90.94 276 GLN A O 1
ATOM 2210 N N . MET A 1 277 ? 2.281 9.665 10.137 1.00 86.25 277 MET A N 1
ATOM 2211 C CA . MET A 1 277 ? 2.870 9.226 11.399 1.00 86.25 277 MET A CA 1
ATOM 2212 C C . MET A 1 277 ? 4.402 9.310 11.370 1.00 86.25 277 MET A C 1
ATOM 2214 O O . MET A 1 277 ? 5.003 9.791 12.333 1.00 86.25 277 MET A O 1
ATOM 2218 N N . GLU A 1 278 ? 5.047 8.937 10.262 1.00 86.12 278 GLU A N 1
ATOM 2219 C CA . GLU A 1 278 ? 6.495 9.101 10.100 1.00 86.12 278 GLU A CA 1
ATOM 2220 C C . GLU A 1 278 ? 6.937 10.566 10.189 1.00 86.12 278 GLU A C 1
ATOM 2222 O O . GLU A 1 278 ? 7.928 10.875 10.862 1.00 86.12 278 GLU A O 1
ATOM 2227 N N . TYR A 1 279 ? 6.198 11.490 9.566 1.00 88.19 279 TYR A N 1
ATOM 2228 C CA . TYR A 1 279 ? 6.486 12.923 9.671 1.00 88.19 279 TYR A CA 1
ATOM 2229 C C . TYR A 1 279 ? 6.364 13.436 11.105 1.00 88.19 279 TYR A C 1
ATOM 2231 O O . TYR A 1 279 ? 7.232 14.188 11.570 1.00 88.19 279 TYR A O 1
ATOM 2239 N N . VAL A 1 280 ? 5.338 12.996 11.835 1.00 86.12 280 VAL A N 1
ATOM 2240 C CA . VAL A 1 280 ? 5.158 13.327 13.253 1.00 86.12 280 VAL A CA 1
ATOM 2241 C C . VAL A 1 280 ? 6.334 12.799 14.078 1.00 86.12 280 VAL A C 1
ATOM 2243 O O . VAL A 1 280 ? 6.975 13.568 14.797 1.00 86.12 280 VAL A O 1
ATOM 2246 N N . VAL A 1 281 ? 6.697 11.524 13.919 1.00 86.38 281 VAL A N 1
ATOM 2247 C CA . VAL A 1 281 ? 7.823 10.903 14.636 1.00 86.38 281 VAL A CA 1
ATOM 2248 C C . VAL A 1 281 ? 9.140 11.618 14.334 1.00 86.38 281 VAL A C 1
ATOM 2250 O O . VAL A 1 281 ? 9.923 11.888 15.248 1.00 86.38 281 VAL A O 1
ATOM 2253 N N . LYS A 1 282 ? 9.397 11.963 13.069 1.00 87.75 282 LYS A N 1
ATOM 2254 C CA . LYS A 1 282 ? 10.602 12.697 12.659 1.00 87.75 282 LYS A CA 1
ATOM 2255 C C . LYS A 1 282 ? 10.672 14.078 13.312 1.00 87.75 282 LYS A C 1
ATOM 2257 O O . LYS A 1 282 ? 11.741 14.485 13.771 1.00 87.75 282 LYS A O 1
ATOM 2262 N N . THR A 1 283 ? 9.541 14.774 13.387 1.00 87.94 283 THR A N 1
ATOM 2263 C CA . THR A 1 283 ? 9.436 16.095 14.020 1.00 87.94 283 THR A CA 1
ATOM 2264 C C . THR A 1 283 ? 9.696 16.010 15.521 1.00 87.94 283 THR A C 1
ATOM 2266 O O . THR A 1 283 ? 10.512 16.768 16.044 1.00 87.94 283 THR A O 1
ATOM 2269 N N . ILE A 1 284 ? 9.081 15.038 16.204 1.00 87.38 284 ILE A N 1
ATOM 2270 C CA . ILE A 1 284 ? 9.295 14.797 17.637 1.00 87.38 284 ILE A CA 1
ATOM 2271 C C . ILE A 1 284 ? 10.774 14.519 17.912 1.00 87.38 284 ILE A C 1
ATOM 2273 O O . ILE A 1 284 ? 11.374 15.202 18.736 1.00 87.38 284 ILE A O 1
ATOM 2277 N N . LYS A 1 285 ? 11.394 13.590 17.171 1.00 84.75 285 LYS A N 1
ATOM 2278 C CA . LYS A 1 285 ? 12.819 13.252 17.336 1.00 84.75 285 LYS A CA 1
ATOM 2279 C C . LYS A 1 285 ? 13.728 14.473 17.176 1.00 84.75 285 LYS A C 1
ATOM 2281 O O . LYS A 1 285 ? 14.649 14.654 17.970 1.00 84.75 285 LYS A O 1
ATOM 2286 N N . LYS A 1 286 ? 13.459 15.325 16.180 1.00 87.50 286 LYS A N 1
ATOM 2287 C CA . LYS A 1 286 ? 14.214 16.567 15.960 1.00 87.50 286 LYS A CA 1
ATOM 2288 C C . LYS A 1 286 ? 14.071 17.530 17.141 1.00 87.50 286 LYS A C 1
ATOM 2290 O O . LYS A 1 286 ? 15.067 18.077 17.605 1.00 87.50 286 LYS A O 1
ATOM 2295 N N . ASN A 1 287 ? 12.853 17.712 17.644 1.00 85.94 287 ASN A N 1
ATOM 2296 C CA . ASN A 1 287 ? 12.594 18.601 18.774 1.00 85.94 287 ASN A CA 1
ATOM 2297 C C . ASN A 1 287 ? 13.251 18.087 20.060 1.00 85.94 287 ASN A C 1
ATOM 2299 O O . ASN A 1 287 ? 13.891 18.862 20.766 1.00 85.94 287 ASN A O 1
ATOM 2303 N N . THR A 1 288 ? 13.168 16.783 20.331 1.00 85.50 288 THR A N 1
ATOM 2304 C CA . THR A 1 288 ? 13.848 16.159 21.473 1.00 85.50 288 THR A CA 1
ATOM 2305 C C . THR A 1 288 ? 15.360 16.360 21.399 1.00 85.50 288 THR A C 1
ATOM 2307 O O . THR A 1 288 ? 15.966 16.748 22.394 1.00 85.50 288 THR A O 1
ATOM 2310 N N . LEU A 1 289 ? 15.970 16.173 20.222 1.00 84.62 289 LEU A N 1
ATOM 2311 C CA . LEU A 1 289 ? 17.403 16.407 20.032 1.00 84.62 289 LEU A CA 1
ATOM 2312 C C . LEU A 1 289 ? 17.790 17.862 20.336 1.00 84.62 289 LEU A C 1
ATOM 2314 O O . LEU A 1 289 ? 18.761 18.099 21.052 1.00 84.62 289 LEU A O 1
ATOM 2318 N N . ASN A 1 290 ? 17.012 18.828 19.844 1.00 82.12 290 ASN A N 1
ATOM 2319 C CA . ASN A 1 290 ? 17.255 20.250 20.097 1.00 82.12 290 ASN A CA 1
ATOM 2320 C C . ASN A 1 290 ? 17.175 20.592 21.593 1.00 82.12 290 ASN A C 1
ATOM 2322 O O . ASN A 1 290 ? 18.027 21.322 22.094 1.00 82.12 290 ASN A O 1
ATOM 2326 N N . ILE A 1 291 ? 16.199 20.030 22.313 1.00 83.88 291 ILE A N 1
ATOM 2327 C CA . ILE A 1 291 ? 16.071 20.201 23.768 1.00 83.88 291 ILE A CA 1
ATOM 2328 C C . ILE A 1 291 ? 17.295 19.619 24.485 1.00 83.88 291 ILE A C 1
ATOM 2330 O O . ILE A 1 291 ? 17.869 20.276 25.350 1.00 83.88 291 ILE A O 1
ATOM 2334 N N . CYS A 1 292 ? 17.745 18.417 24.112 1.00 76.06 292 CYS A N 1
ATOM 2335 C CA . CYS A 1 292 ? 18.940 17.810 24.702 1.00 76.06 292 CYS A CA 1
ATOM 2336 C C . CYS A 1 292 ? 20.200 18.660 24.470 1.00 76.06 292 CYS A C 1
ATOM 2338 O O . CYS A 1 292 ? 21.003 18.818 25.388 1.00 76.06 292 CYS A O 1
ATOM 2340 N N . ILE A 1 293 ? 20.360 19.237 23.274 1.00 80.38 293 ILE A N 1
ATOM 2341 C CA . ILE A 1 293 ? 21.475 20.141 22.960 1.00 80.38 293 ILE A CA 1
ATOM 2342 C C . ILE A 1 293 ? 21.405 21.404 23.829 1.00 80.38 293 ILE A C 1
ATOM 2344 O O . ILE A 1 293 ? 22.407 21.773 24.432 1.00 80.38 293 ILE A O 1
ATOM 2348 N N . GLN A 1 294 ? 20.232 22.030 23.960 1.00 71.19 294 GLN A N 1
ATOM 2349 C CA . GLN A 1 294 ? 20.050 23.216 24.808 1.00 71.19 294 GLN A CA 1
ATOM 2350 C C . GLN A 1 294 ? 20.328 22.931 26.289 1.00 71.19 294 GLN A C 1
ATOM 2352 O O . GLN A 1 294 ? 20.992 23.723 26.949 1.00 71.19 294 GLN A O 1
ATOM 2357 N N . ILE A 1 295 ? 19.882 21.784 26.812 1.00 75.88 295 ILE A N 1
ATOM 2358 C CA . ILE A 1 295 ? 20.178 21.369 28.192 1.00 75.88 295 ILE A CA 1
ATOM 2359 C C . ILE A 1 295 ? 21.685 21.187 28.400 1.00 75.88 295 ILE A C 1
ATOM 2361 O O . ILE A 1 295 ? 22.195 21.550 29.456 1.00 75.88 295 ILE A O 1
ATOM 2365 N N . ASN A 1 296 ? 22.399 20.636 27.417 1.00 69.75 296 ASN A N 1
ATOM 2366 C CA . ASN A 1 296 ? 23.844 20.441 27.517 1.00 69.75 296 ASN A CA 1
ATOM 2367 C C . ASN A 1 296 ? 24.624 21.758 27.404 1.00 69.75 296 ASN A C 1
ATOM 2369 O O . ASN A 1 296 ? 25.607 21.920 28.116 1.00 69.75 296 ASN A O 1
ATOM 2373 N N . LEU A 1 297 ? 24.168 22.705 26.578 1.00 65.56 297 LEU A N 1
ATOM 2374 C CA . LEU A 1 297 ? 24.762 24.045 26.471 1.00 65.56 297 LEU A CA 1
ATOM 2375 C C . LEU A 1 297 ? 24.517 24.906 27.720 1.00 65.56 297 LEU A C 1
ATOM 2377 O O . LEU A 1 297 ? 25.360 25.716 28.073 1.00 65.56 297 LEU A O 1
ATOM 2381 N N . ASN A 1 298 ? 23.398 24.706 28.420 1.00 64.94 298 ASN A N 1
ATOM 2382 C CA . ASN A 1 298 ? 23.085 25.417 29.666 1.00 64.94 298 ASN A CA 1
ATOM 2383 C C . ASN A 1 298 ? 23.766 24.810 30.912 1.00 64.94 298 ASN A C 1
ATOM 2385 O O . ASN A 1 298 ? 23.533 25.280 32.024 1.00 64.94 298 ASN A O 1
ATOM 2389 N N . LYS A 1 299 ? 24.550 23.735 30.749 1.00 62.28 299 LYS A N 1
ATOM 2390 C CA . LYS A 1 299 ? 25.327 23.075 31.817 1.00 62.28 299 LYS A CA 1
ATOM 2391 C C . LYS A 1 299 ? 26.830 23.395 31.769 1.00 62.28 299 LYS A C 1
ATOM 2393 O O . LYS A 1 299 ? 27.562 22.905 32.628 1.00 62.28 299 LYS A O 1
ATOM 2398 N N . THR A 1 300 ? 27.269 24.175 30.783 1.00 49.56 300 THR A N 1
ATOM 2399 C CA . THR A 1 300 ? 28.624 24.738 30.639 1.00 49.56 300 THR A CA 1
ATOM 2400 C C . THR A 1 300 ? 28.606 26.221 30.938 1.00 49.56 300 THR A C 1
ATOM 2402 O O . THR A 1 300 ? 29.546 26.682 31.615 1.00 49.56 300 THR A O 1
#

Sequence (300 aa):
MEQHENIIDKTFQDAGVTLTDKTKIHTGGDQLTRERYSGAKVLRAAEANVKHHFGHLGPITFEMFHLVMNFLQVFFDLLYKDKSAGDIGTLKYDHLSQPTKNIPPEFTTKDEKKQWTVDTFGKKVDEFVWPKHKPKNQVADKSVVVDGQFMNLKVRLANGKEVQLSPRLPEKNKETPPETDKVMNCGQMVLELGLLFKELLDVCKSPDQKKLLQLLKHSMTVFKAKSNNSKYAFEIHRFLIQQISTLSEKEAAEVVQGMFVNTTGKPDGHIPADLQMEYVVKTIKKNTLNICIQINLNKT